Protein AF-A0A7W0R7X5-F1 (afdb_monomer)

Foldseek 3Di:
DDDDDPDDPVVVVVVLVVLLVVLVVVLVVLVVLLVVQVVCLVPDFQKDLQFDWDCVVVFTFGQDGDPPGLCVVQPDDGGWTWQDKQPHGDRDPVSVLVSRLPDDQQAWIWTFTDDDPDTDTTTGTIDTDPDPPSVQLVVLLVVLSVLLVVLSVLCVVPVPDPLSVLSNVLSQLSSLCRRQDQDSNPDPSSVVSVVSNLLSVLVNQLSVVLSVQPPPPDPDRPCPDPVNVVCSVVSSVVSVVVVVVVVVVVD

Sequence (251 aa):
MLTPAEFPVTVTRRRAWFRSTVHLVVVAALVCLAAANVAVRASWQEMEDGVLWDETTGALTAKEIAEGSPAAEKGLRRGDVLAAINGREVTDVQDVLDALHNAGKGEALTYTILRLDSSTMVHVPLDRVPAGSRSQYFVLAAVGIFSLLVGAGVRLRRPDNQATLHFFWLTVAFFGVLSLSFTARLDPLDWVFYWGDVIAMLFLPPVFLHFALMFPERPDSWARSDAGRAMLPLLYLPALLLGAARVAVIL

Radius of gyration: 26.44 Å; Cα contacts (8 Å, |Δi|>4): 325; chains: 1; bounding box: 71×41×80 Å

Mean predicted aligned error: 8.09 Å

Solvent-accessible surface are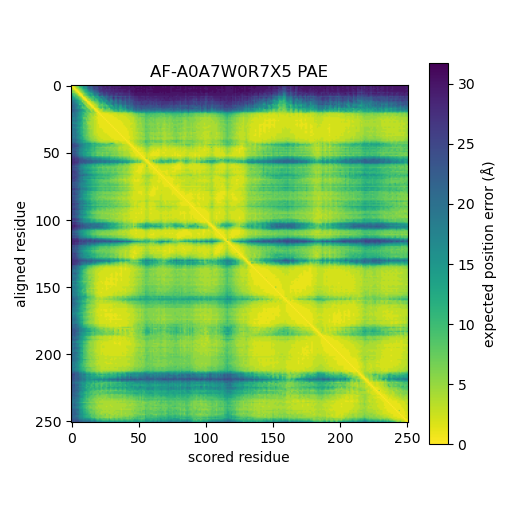a (backbone atoms only — not comparable to full-atom values): 13718 Å² total; per-residue (Å²): 141,81,80,83,80,83,74,69,72,67,62,61,55,54,55,47,51,55,58,48,50,56,55,50,52,50,49,51,52,50,52,51,51,35,52,48,46,51,50,47,63,73,72,57,76,52,52,37,47,41,62,44,70,40,52,90,82,82,46,32,22,27,70,40,62,43,85,93,21,45,30,42,77,63,66,58,52,67,70,36,28,48,48,20,50,72,86,40,79,41,75,49,67,62,52,52,51,52,52,41,71,71,46,58,94,72,39,61,49,38,35,35,33,43,51,104,90,47,79,45,81,43,74,30,43,37,46,69,59,85,71,66,69,69,63,57,52,58,52,36,26,51,52,12,53,50,42,33,53,50,21,51,52,52,25,68,76,39,67,85,45,68,67,32,53,40,48,28,54,37,21,48,20,50,18,23,55,37,30,33,60,68,68,81,70,84,42,80,66,36,53,51,24,38,52,43,18,51,51,14,57,43,44,35,62,37,41,46,51,53,39,56,64,60,48,75,88,54,96,84,41,63,56,76,35,74,70,27,56,64,46,58,64,59,57,45,44,64,35,51,52,54,49,52,54,52,50,65,73,75,106

Secondary structure (DSSP, 8-state):
--PPP---HHHHHHHHHHHHHHHHHHHHHHHHHHHHHHHHHHH---EE-SEEEE-TTSS-EEEEE-TT-HHHHTT--TTPEEEEETTEE--SHHHHHHHHHHSPTT-EEEEEEEETTEEEEEEEE-EE---S-HHHHHHHHHHHHHHHHHHHHHHHH-TT-HHHHHHHHHHHHHHHHHH----S--SHHHHHHHHHHHHHHHHHHHHHHHHHHH-S--TT-GGGSHHHHHHGGGGGHHHHHHHHHHHHHH-

Structure (mmCIF, N/CA/C/O backbone):
data_AF-A0A7W0R7X5-F1
#
_entry.id   AF-A0A7W0R7X5-F1
#
loop_
_atom_site.group_PDB
_atom_site.id
_atom_site.type_symbol
_atom_site.label_atom_id
_atom_site.label_alt_id
_atom_site.label_comp_id
_atom_site.label_asym_id
_atom_site.label_entity_id
_atom_site.label_seq_id
_atom_site.pdbx_PDB_ins_code
_atom_site.Cartn_x
_atom_site.Cartn_y
_atom_site.Cartn_z
_atom_site.occupancy
_atom_site.B_iso_or_equiv
_atom_site.auth_seq_id
_atom_site.auth_comp_id
_atom_site.auth_asym_id
_atom_site.auth_atom_id
_atom_site.pdbx_PDB_model_num
ATOM 1 N N . MET A 1 1 ? 38.495 22.186 -50.953 1.00 40.06 1 MET A N 1
ATOM 2 C CA . MET A 1 1 ? 38.762 21.428 -49.712 1.00 40.06 1 MET A CA 1
ATOM 3 C C . MET A 1 1 ? 38.135 22.198 -48.559 1.00 40.06 1 MET A C 1
ATOM 5 O O . MET A 1 1 ? 38.649 23.251 -48.221 1.00 40.06 1 MET A O 1
ATOM 9 N N . LEU A 1 2 ? 36.992 21.745 -48.038 1.00 42.28 2 LEU A N 1
ATOM 10 C CA . LEU A 1 2 ? 36.355 22.302 -46.837 1.00 42.28 2 LEU A CA 1
ATOM 11 C C . LEU A 1 2 ? 36.575 21.298 -45.699 1.00 42.28 2 LEU A C 1
ATOM 13 O O . LEU A 1 2 ? 36.330 20.107 -45.881 1.00 42.28 2 LEU A O 1
ATOM 17 N N . THR A 1 3 ? 37.108 21.767 -44.574 1.00 55.56 3 THR A N 1
ATOM 18 C CA . THR A 1 3 ? 37.363 20.979 -43.362 1.00 55.56 3 THR A CA 1
ATOM 19 C C . THR A 1 3 ? 36.044 20.557 -42.700 1.00 55.56 3 THR A C 1
ATOM 21 O O . THR A 1 3 ? 35.080 21.327 -42.722 1.00 55.56 3 THR A O 1
ATOM 24 N N . PRO A 1 4 ? 35.951 19.350 -42.109 1.00 53.16 4 PRO A N 1
ATOM 25 C CA . PRO A 1 4 ? 34.759 18.950 -41.376 1.00 53.16 4 PRO A CA 1
ATOM 26 C C . PRO A 1 4 ? 34.683 19.747 -40.069 1.00 53.16 4 PRO A C 1
ATOM 28 O O . PRO A 1 4 ? 35.646 19.801 -39.307 1.00 53.16 4 PRO A O 1
ATOM 31 N N . ALA A 1 5 ? 33.541 20.389 -39.831 1.00 57.00 5 ALA A N 1
ATOM 32 C CA . ALA A 1 5 ? 33.266 21.143 -38.617 1.00 57.00 5 ALA A CA 1
ATOM 33 C C . ALA A 1 5 ? 33.386 20.244 -37.371 1.00 57.00 5 ALA A C 1
ATOM 35 O O . ALA A 1 5 ? 32.658 19.259 -37.230 1.00 57.00 5 ALA A O 1
ATOM 36 N N . GLU A 1 6 ? 34.288 20.600 -36.458 1.00 53.53 6 GLU A N 1
ATOM 37 C CA . GLU A 1 6 ? 34.374 20.022 -35.118 1.00 53.53 6 GLU A CA 1
ATOM 38 C C . GLU A 1 6 ? 33.125 20.421 -34.316 1.00 53.53 6 GLU A C 1
ATOM 40 O O . GLU A 1 6 ? 33.033 21.509 -33.749 1.00 53.53 6 GLU A O 1
ATOM 45 N N . PHE A 1 7 ? 32.123 19.543 -34.269 1.00 56.34 7 PHE A N 1
ATOM 46 C CA . PHE A 1 7 ? 31.035 19.677 -33.303 1.00 56.34 7 PHE A CA 1
ATOM 47 C C . PHE A 1 7 ? 31.592 19.465 -31.880 1.00 56.34 7 PHE A C 1
ATOM 49 O O . PHE A 1 7 ? 32.248 18.450 -31.629 1.00 56.34 7 PHE A O 1
ATOM 56 N N . PRO A 1 8 ? 31.336 20.366 -30.912 1.00 52.62 8 PRO A N 1
ATOM 57 C CA . PRO A 1 8 ? 31.969 20.291 -29.600 1.00 52.62 8 PRO A CA 1
ATOM 58 C C . PRO A 1 8 ? 31.438 19.105 -28.775 1.00 52.62 8 PRO A C 1
ATOM 60 O O . PRO A 1 8 ? 30.303 19.099 -28.294 1.00 52.62 8 PRO A O 1
ATOM 63 N N . VAL A 1 9 ? 32.317 18.124 -28.542 1.00 59.31 9 VAL A N 1
ATOM 64 C CA . VAL A 1 9 ? 32.143 16.908 -27.710 1.00 59.31 9 VAL A CA 1
ATOM 65 C C . VAL A 1 9 ? 31.661 17.209 -26.272 1.00 59.31 9 VAL A C 1
ATOM 67 O O . VAL A 1 9 ? 31.150 16.341 -25.562 1.00 59.31 9 VAL A O 1
ATOM 70 N N . THR A 1 10 ? 31.784 18.455 -25.814 1.00 56.56 10 THR A N 1
ATOM 71 C CA . THR A 1 10 ? 31.411 18.899 -24.464 1.00 56.56 10 THR A CA 1
ATOM 72 C C . THR A 1 10 ? 29.895 18.999 -24.246 1.00 56.56 10 THR A C 1
ATOM 74 O O . THR A 1 10 ? 29.420 18.740 -23.137 1.00 56.56 10 THR A O 1
ATOM 77 N N . VAL A 1 11 ? 29.111 19.314 -25.285 1.00 56.00 11 VAL A N 1
ATOM 78 C CA . VAL A 1 11 ? 27.651 19.507 -25.171 1.00 56.00 11 VAL A CA 1
ATOM 79 C C . VAL A 1 11 ? 26.914 18.170 -25.023 1.00 56.00 11 VAL A C 1
ATOM 81 O O . VAL A 1 11 ? 25.985 18.052 -24.218 1.00 56.00 11 VAL A O 1
ATOM 84 N N . THR A 1 12 ? 27.359 17.129 -25.732 1.00 58.28 12 THR A N 1
ATOM 85 C CA . THR A 1 12 ? 26.782 15.774 -25.673 1.00 58.28 12 THR A CA 1
ATOM 86 C C . THR A 1 12 ? 27.006 15.113 -24.313 1.00 58.28 12 THR A C 1
ATOM 88 O O . THR A 1 12 ? 26.063 14.574 -23.729 1.00 58.28 12 THR A O 1
ATOM 91 N N . ARG A 1 13 ? 28.208 15.244 -23.733 1.00 58.53 13 ARG A N 1
ATOM 92 C CA . ARG A 1 13 ? 28.539 14.680 -22.411 1.00 58.53 13 ARG A CA 1
ATOM 93 C C . ARG A 1 13 ? 27.707 15.294 -21.275 1.00 58.53 13 ARG A C 1
ATOM 95 O O . ARG A 1 13 ? 27.279 14.578 -20.371 1.00 58.53 13 ARG A O 1
ATOM 102 N N . ARG A 1 14 ? 27.418 16.601 -21.336 1.00 61.09 14 ARG A N 1
ATOM 103 C CA . ARG A 1 14 ? 26.637 17.324 -20.313 1.00 61.09 14 ARG A CA 1
ATOM 104 C C . ARG A 1 14 ? 25.156 16.911 -20.299 1.00 61.09 14 ARG A C 1
ATOM 106 O O . ARG A 1 14 ? 24.562 16.794 -19.229 1.00 61.09 14 ARG A O 1
ATOM 113 N N . ARG A 1 15 ? 24.572 16.625 -21.471 1.00 61.72 15 ARG A N 1
ATOM 114 C CA . ARG A 1 15 ? 23.170 16.181 -21.619 1.00 61.72 15 ARG A CA 1
ATOM 115 C C . ARG A 1 15 ? 22.959 14.729 -21.170 1.00 61.72 15 ARG A C 1
ATOM 117 O O . ARG A 1 15 ? 21.945 14.435 -20.539 1.00 61.72 15 ARG A O 1
ATOM 124 N N . ALA A 1 16 ? 23.923 13.846 -21.441 1.00 59.81 16 ALA A N 1
ATOM 125 C CA . ALA A 1 16 ? 23.918 12.468 -20.939 1.00 59.81 16 ALA A CA 1
ATOM 126 C C . ALA A 1 16 ? 24.035 12.423 -19.404 1.00 59.81 16 ALA A C 1
ATOM 128 O O . ALA A 1 16 ? 23.300 11.691 -18.744 1.00 59.81 16 ALA A O 1
ATOM 129 N N . TRP A 1 17 ? 24.890 13.273 -18.822 1.00 63.00 17 TRP A N 1
ATOM 130 C CA . TRP A 1 17 ? 25.055 13.369 -17.369 1.00 63.00 17 TRP A CA 1
ATOM 131 C C . TRP A 1 17 ? 23.786 13.882 -16.671 1.00 63.00 17 TRP A C 1
ATOM 133 O O . TRP A 1 17 ? 23.333 13.266 -15.711 1.00 63.00 17 TRP A O 1
ATOM 143 N N . PHE A 1 18 ? 23.135 14.917 -17.219 1.00 68.38 18 PHE A N 1
ATOM 144 C CA . PHE A 1 18 ? 21.864 15.439 -16.695 1.00 68.38 18 PHE A CA 1
ATOM 145 C C . PHE A 1 18 ? 20.731 14.399 -16.722 1.00 68.38 18 PHE A C 1
ATOM 147 O O . PHE A 1 18 ? 19.957 14.282 -15.773 1.00 68.38 18 PHE A O 1
ATOM 154 N N . ARG A 1 19 ? 20.649 13.587 -17.787 1.00 71.00 19 ARG A N 1
ATOM 155 C CA . ARG A 1 19 ? 19.683 12.479 -17.870 1.00 71.00 19 ARG A CA 1
ATOM 156 C C . A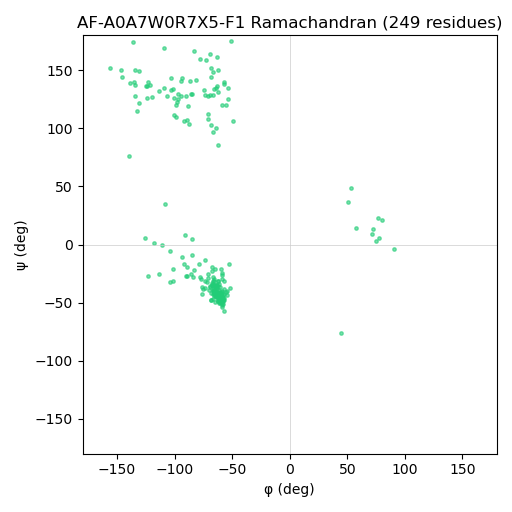RG A 1 19 ? 19.934 11.420 -16.799 1.00 71.00 19 ARG A C 1
ATOM 158 O O . ARG A 1 19 ? 18.974 10.891 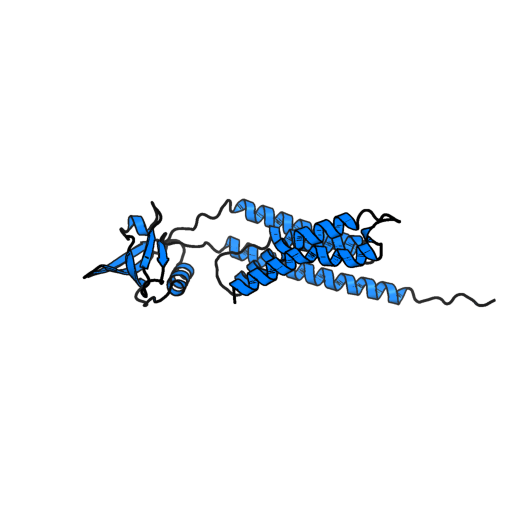-16.249 1.00 71.00 19 ARG A O 1
ATOM 165 N N . SER A 1 20 ? 21.187 11.115 -16.478 1.00 78.56 20 SER A N 1
ATOM 166 C CA . SER A 1 20 ? 21.525 10.198 -15.382 1.00 78.56 20 SER A CA 1
ATOM 167 C C . SER A 1 20 ? 21.161 10.764 -14.009 1.00 78.56 20 SER A C 1
ATOM 169 O O . SER A 1 20 ? 20.696 10.010 -13.158 1.00 78.56 20 SER A O 1
ATOM 171 N N . THR A 1 21 ? 21.279 12.081 -13.811 1.00 85.06 21 THR A N 1
ATOM 172 C CA . THR A 1 21 ? 20.897 12.750 -12.557 1.00 85.06 21 THR A CA 1
ATOM 173 C C . THR A 1 21 ? 19.434 12.503 -12.191 1.00 85.06 21 THR A C 1
ATOM 175 O O . THR A 1 21 ? 19.150 12.192 -11.041 1.00 85.06 21 THR A O 1
ATOM 178 N N . VAL A 1 22 ? 18.509 12.555 -13.156 1.00 90.62 22 VAL A N 1
ATOM 179 C CA . VAL A 1 22 ? 17.078 12.299 -12.892 1.00 90.62 22 VAL A CA 1
ATOM 180 C C . VAL A 1 22 ? 16.850 10.885 -12.347 1.00 90.62 22 VAL A C 1
ATOM 182 O O . VAL A 1 22 ? 16.155 10.716 -11.351 1.00 90.62 22 VAL A O 1
ATOM 185 N N . HIS A 1 23 ? 17.475 9.869 -12.948 1.00 92.75 23 HIS A N 1
ATOM 186 C CA . HIS A 1 23 ? 17.329 8.481 -12.493 1.00 92.75 23 HIS A CA 1
ATOM 187 C C . HIS A 1 23 ? 17.942 8.276 -11.101 1.00 92.75 23 HIS A C 1
ATOM 189 O O . HIS A 1 23 ? 17.389 7.537 -10.295 1.00 92.75 23 HIS A O 1
ATOM 195 N N . LEU A 1 24 ? 19.050 8.957 -10.791 1.00 93.25 24 LEU A N 1
ATOM 196 C CA . LEU A 1 24 ? 19.650 8.933 -9.455 1.00 93.25 24 LEU A CA 1
ATOM 197 C C . LEU A 1 24 ? 18.746 9.567 -8.397 1.00 93.25 24 LEU A C 1
ATOM 199 O O . LEU A 1 24 ? 18.629 9.023 -7.304 1.00 93.25 24 LEU A O 1
ATOM 203 N N . VAL A 1 25 ? 18.085 10.680 -8.724 1.00 95.56 25 VAL A N 1
ATOM 204 C CA . VAL A 1 25 ? 17.101 11.313 -7.833 1.00 95.56 25 VAL A CA 1
ATOM 205 C C . VAL A 1 25 ? 15.924 10.371 -7.579 1.00 95.56 25 VAL A C 1
ATOM 207 O O . VAL A 1 25 ? 15.524 10.206 -6.431 1.00 95.56 25 VAL A O 1
ATOM 210 N N . VAL A 1 26 ? 15.423 9.693 -8.619 1.00 95.81 26 VAL A N 1
ATOM 211 C CA . VAL A 1 26 ? 14.375 8.666 -8.476 1.00 95.81 26 VAL A CA 1
ATOM 212 C C . VAL A 1 26 ? 14.837 7.541 -7.550 1.00 95.81 26 VAL A C 1
ATOM 214 O O . VAL A 1 26 ? 14.125 7.196 -6.614 1.00 95.81 26 VAL A O 1
ATOM 217 N N . VAL A 1 27 ? 16.042 7.000 -7.753 1.00 97.31 27 VAL A N 1
ATOM 218 C CA . VAL A 1 27 ? 16.593 5.933 -6.899 1.00 97.31 27 VAL A CA 1
ATOM 219 C C . VAL A 1 27 ? 16.723 6.396 -5.451 1.00 97.31 27 VAL A C 1
ATOM 221 O O . VAL A 1 27 ? 16.310 5.672 -4.554 1.00 97.31 27 VAL A O 1
ATOM 224 N N . ALA A 1 28 ? 17.250 7.598 -5.212 1.00 97.56 28 ALA A N 1
ATOM 225 C CA . ALA A 1 28 ? 17.379 8.144 -3.866 1.00 97.56 28 ALA A CA 1
ATOM 226 C C . ALA A 1 28 ? 16.011 8.288 -3.180 1.00 97.56 28 ALA A C 1
ATOM 228 O O . ALA A 1 28 ? 15.852 7.851 -2.044 1.00 97.56 28 ALA A O 1
ATOM 229 N N . ALA A 1 29 ? 15.010 8.825 -3.885 1.00 97.69 29 ALA A N 1
ATOM 230 C CA . ALA A 1 29 ? 13.652 8.952 -3.364 1.00 97.69 29 ALA A CA 1
ATOM 231 C C . ALA A 1 29 ? 13.032 7.585 -3.027 1.00 97.69 29 ALA A C 1
ATOM 233 O O . ALA A 1 29 ? 12.475 7.414 -1.945 1.00 97.69 29 ALA A O 1
ATOM 234 N N . LEU A 1 30 ? 13.179 6.598 -3.916 1.00 97.94 30 LEU A N 1
ATOM 235 C CA . LEU A 1 30 ? 12.665 5.242 -3.709 1.00 97.94 30 LEU A CA 1
ATOM 236 C C . LEU A 1 30 ? 13.366 4.527 -2.548 1.00 97.94 30 LEU A C 1
ATOM 238 O O . LEU A 1 30 ? 12.700 3.895 -1.735 1.00 97.94 30 LEU A O 1
ATOM 242 N N . VAL A 1 31 ? 14.688 4.659 -2.415 1.00 97.88 31 VAL A N 1
ATOM 243 C CA . VAL A 1 31 ? 15.434 4.088 -1.282 1.00 97.88 31 VAL A CA 1
ATOM 244 C C . VAL A 1 31 ? 14.992 4.721 0.038 1.00 97.88 31 VAL A C 1
ATOM 246 O O . VAL A 1 31 ? 14.778 3.995 1.006 1.00 97.88 31 VAL A O 1
ATOM 249 N N . CYS A 1 32 ? 14.797 6.043 0.084 1.00 97.56 32 CYS A N 1
ATOM 250 C CA . CYS A 1 32 ? 14.243 6.713 1.262 1.00 97.56 32 CYS A CA 1
ATOM 251 C C . CYS A 1 32 ? 12.833 6.206 1.594 1.00 97.56 32 CYS A C 1
ATOM 253 O O . CYS A 1 32 ? 12.536 5.944 2.759 1.00 97.56 32 CYS A O 1
ATOM 255 N N . LEU A 1 33 ? 11.984 6.019 0.579 1.00 97.00 33 LEU A N 1
ATOM 256 C CA . LEU A 1 33 ? 10.632 5.494 0.760 1.00 97.00 33 LEU A CA 1
ATOM 257 C C . LEU A 1 33 ? 10.644 4.054 1.299 1.00 97.00 33 LEU A C 1
ATOM 259 O O . LEU A 1 33 ? 9.921 3.755 2.245 1.00 97.00 33 LEU A O 1
ATOM 263 N N . ALA A 1 34 ? 11.503 3.179 0.768 1.00 96.56 34 ALA A N 1
ATOM 264 C CA . ALA A 1 34 ? 11.671 1.826 1.301 1.00 96.56 34 ALA A CA 1
ATOM 265 C C . ALA A 1 34 ? 12.234 1.829 2.723 1.00 96.56 34 ALA A C 1
ATOM 267 O O . ALA A 1 34 ? 11.763 1.066 3.559 1.00 96.56 34 ALA A O 1
ATOM 268 N N . ALA A 1 35 ? 13.205 2.692 3.033 1.00 96.62 35 ALA A N 1
ATOM 269 C CA . ALA A 1 35 ? 13.723 2.822 4.391 1.00 96.62 35 ALA A CA 1
ATOM 270 C C . ALA A 1 35 ? 12.617 3.245 5.373 1.00 96.62 35 ALA A C 1
ATOM 272 O O . ALA A 1 35 ? 12.528 2.684 6.465 1.00 96.62 35 ALA A O 1
ATOM 273 N N . ALA A 1 36 ? 11.737 4.165 4.964 1.00 95.75 36 ALA A N 1
ATOM 274 C CA . ALA A 1 36 ? 10.559 4.536 5.739 1.00 95.75 36 ALA A CA 1
ATOM 275 C C . ALA A 1 36 ? 9.600 3.346 5.921 1.00 95.75 36 ALA A C 1
ATOM 277 O O . ALA A 1 36 ? 9.229 3.048 7.053 1.00 95.75 36 ALA A O 1
ATOM 278 N N . ASN A 1 37 ? 9.261 2.610 4.854 1.00 95.00 37 ASN A N 1
ATOM 279 C CA . ASN A 1 37 ? 8.377 1.439 4.943 1.00 95.00 37 ASN A CA 1
ATOM 280 C C . ASN A 1 37 ? 8.967 0.348 5.854 1.00 95.00 37 ASN A C 1
ATOM 282 O O . ASN A 1 37 ? 8.279 -0.200 6.710 1.00 95.00 37 ASN A O 1
ATOM 286 N N . VAL A 1 38 ? 10.270 0.074 5.743 1.00 94.69 38 VAL A N 1
ATOM 287 C CA . VAL A 1 38 ? 11.008 -0.857 6.613 1.00 94.69 38 VAL A CA 1
ATOM 288 C C . VAL A 1 38 ? 10.987 -0.402 8.071 1.00 94.69 38 VAL A C 1
ATOM 290 O O . VAL A 1 38 ? 10.725 -1.224 8.949 1.00 94.69 38 VAL A O 1
ATOM 293 N N . ALA A 1 39 ? 11.228 0.882 8.346 1.00 93.62 39 ALA A N 1
ATOM 294 C CA . ALA A 1 39 ? 11.209 1.424 9.704 1.00 93.62 39 ALA A CA 1
ATOM 295 C C . ALA A 1 39 ? 9.811 1.350 10.335 1.00 93.62 39 ALA A C 1
ATOM 297 O O . ALA A 1 39 ? 9.675 0.921 11.486 1.00 93.62 39 ALA A O 1
ATOM 298 N N . VAL A 1 40 ? 8.769 1.701 9.574 1.00 91.88 40 VAL A N 1
ATOM 299 C CA . VAL A 1 40 ? 7.373 1.563 10.005 1.00 91.88 40 VAL A CA 1
ATOM 300 C C . VAL A 1 40 ? 7.066 0.096 10.288 1.00 91.88 40 VAL A C 1
ATOM 302 O O . VAL A 1 40 ? 6.646 -0.231 11.387 1.00 91.88 40 VAL A O 1
ATOM 305 N N . ARG A 1 41 ? 7.386 -0.831 9.384 1.00 89.88 41 ARG A N 1
ATOM 306 C CA . ARG A 1 41 ? 7.106 -2.265 9.577 1.00 89.88 41 ARG A CA 1
ATOM 307 C C . ARG A 1 41 ? 7.919 -2.916 10.702 1.00 89.88 41 ARG A C 1
ATOM 309 O O . ARG A 1 41 ? 7.525 -3.948 11.253 1.00 89.88 41 ARG A O 1
ATOM 316 N N . ALA A 1 42 ? 9.064 -2.336 11.058 1.00 89.38 42 ALA A N 1
ATOM 317 C CA . ALA A 1 42 ? 9.877 -2.756 12.198 1.00 89.38 42 ALA A CA 1
ATOM 318 C C . ALA A 1 42 ? 9.304 -2.285 13.546 1.00 89.38 42 ALA A C 1
ATOM 320 O O . ALA A 1 42 ? 9.467 -2.983 14.551 1.00 89.38 42 ALA A O 1
ATOM 321 N N . SER A 1 43 ? 8.608 -1.148 13.568 1.00 87.19 43 SER A N 1
ATOM 322 C CA . SER A 1 43 ? 8.105 -0.506 14.791 1.00 87.19 43 SER A CA 1
ATOM 323 C C . SER A 1 43 ? 6.605 -0.699 15.019 1.00 87.19 43 SER A C 1
ATOM 325 O O . SER A 1 43 ? 6.180 -0.815 16.164 1.00 87.19 43 SER A O 1
ATOM 327 N N . TRP A 1 44 ? 5.820 -0.783 13.948 1.00 85.38 44 TRP A N 1
ATOM 328 C CA . TRP A 1 44 ? 4.374 -0.942 13.977 1.00 85.38 44 TRP A CA 1
ATOM 329 C C . TRP A 1 44 ? 3.972 -2.409 14.067 1.00 85.38 44 TRP A C 1
ATOM 331 O O . TRP A 1 44 ? 4.569 -3.284 13.430 1.00 85.38 44 TRP A O 1
ATOM 341 N N . GLN A 1 45 ? 2.944 -2.662 14.864 1.00 84.06 45 GLN A N 1
ATOM 342 C CA . GLN A 1 45 ? 2.247 -3.932 14.920 1.00 84.06 45 GLN A CA 1
ATOM 343 C C . GLN A 1 45 ? 0.763 -3.611 14.908 1.00 84.06 45 GLN A C 1
ATOM 345 O O . GLN A 1 45 ? 0.320 -2.794 15.707 1.00 84.06 45 GLN A O 1
ATOM 350 N N . GLU A 1 46 ? 0.033 -4.236 13.999 1.00 84.94 46 GLU A N 1
ATOM 351 C CA . GLU A 1 46 ? -1.415 -4.109 13.933 1.00 84.94 46 GLU A CA 1
ATOM 352 C C . GLU A 1 46 ? -2.033 -4.909 15.083 1.00 84.94 46 GLU A C 1
ATOM 354 O O . GLU A 1 46 ? -1.642 -6.059 15.324 1.00 84.94 46 GLU A O 1
ATOM 359 N N . MET A 1 47 ? -2.916 -4.257 15.835 1.00 88.94 47 MET A N 1
ATOM 360 C CA . MET A 1 47 ? -3.627 -4.845 16.965 1.00 88.94 47 MET A CA 1
ATOM 361 C C . MET A 1 47 ? -5.061 -5.173 16.542 1.00 88.94 47 MET A C 1
ATOM 363 O O . MET A 1 47 ? -5.674 -4.399 15.811 1.00 88.94 47 MET A O 1
ATOM 367 N N . GLU A 1 48 ? -5.603 -6.278 17.039 1.00 90.81 4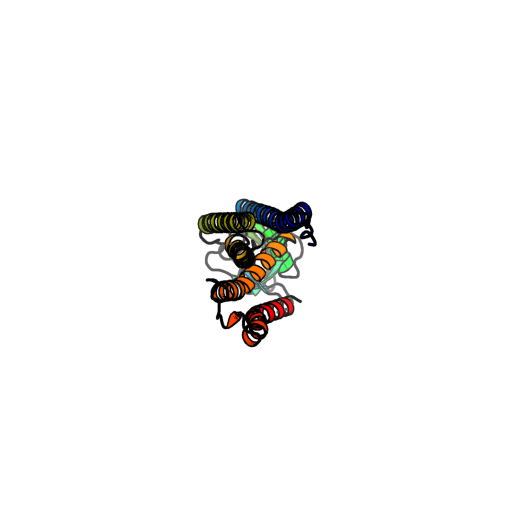8 GLU A N 1
ATOM 368 C CA . GLU A 1 48 ? -6.981 -6.701 16.799 1.00 90.81 48 GLU A CA 1
ATOM 369 C C . GLU A 1 48 ? -7.693 -7.081 18.102 1.00 90.81 48 GLU A C 1
ATOM 371 O O . GLU A 1 48 ? -7.081 -7.553 19.065 1.00 90.81 48 GLU A O 1
ATOM 376 N N . ASP A 1 49 ? -9.008 -6.871 18.120 1.00 92.69 49 ASP A N 1
ATOM 377 C CA . ASP A 1 49 ? -9.935 -7.359 19.147 1.00 92.69 49 ASP A CA 1
ATOM 378 C C . ASP A 1 49 ? -10.539 -8.732 18.781 1.00 92.69 49 ASP A C 1
ATOM 380 O O . ASP A 1 49 ? -11.051 -9.445 19.648 1.00 92.69 49 ASP A O 1
ATOM 384 N N . GLY A 1 50 ? -10.443 -9.115 17.502 1.00 93.31 50 GLY A N 1
ATOM 385 C CA . GLY A 1 50 ? -10.999 -10.336 16.925 1.00 93.31 50 GLY A CA 1
ATOM 386 C C . GLY A 1 50 ? -12.491 -10.261 16.600 1.00 93.31 50 GLY A C 1
ATOM 387 O O . GLY A 1 50 ? -13.141 -11.306 16.497 1.00 93.31 50 GLY A O 1
ATOM 388 N N . VAL A 1 51 ? -13.047 -9.055 16.448 1.00 95.19 51 VAL A N 1
ATOM 389 C CA . VAL A 1 51 ? -14.457 -8.841 16.104 1.00 95.19 51 VAL A CA 1
ATOM 390 C C . VAL A 1 51 ? -14.579 -8.221 14.716 1.00 95.19 51 VAL A C 1
ATOM 392 O O . VAL A 1 51 ? -13.950 -7.217 14.395 1.00 95.19 51 VAL A O 1
ATOM 395 N N . LEU A 1 52 ? -15.453 -8.793 13.889 1.00 94.31 52 LEU A N 1
ATOM 396 C CA . LEU A 1 52 ? -15.885 -8.159 12.651 1.00 94.31 52 LEU A CA 1
ATOM 397 C C . LEU A 1 52 ? -17.076 -7.249 12.951 1.00 94.31 52 LEU A C 1
ATOM 399 O O . LEU A 1 52 ? -18.203 -7.725 13.129 1.00 94.31 52 LEU A O 1
ATOM 403 N N . TRP A 1 53 ? -16.821 -5.947 13.000 1.00 94.94 53 TRP A N 1
ATOM 404 C CA . TRP A 1 53 ? -17.847 -4.927 13.192 1.00 94.94 53 TRP A CA 1
ATOM 405 C C . TRP A 1 53 ? -18.569 -4.599 11.880 1.00 94.94 53 TRP A C 1
ATOM 407 O O . TRP A 1 53 ? -17.966 -4.573 10.808 1.00 94.94 53 TRP A O 1
ATOM 417 N N . ASP A 1 54 ? -19.879 -4.379 11.966 1.00 93.56 54 ASP A N 1
ATOM 418 C CA . ASP A 1 54 ? -20.753 -4.057 10.836 1.00 93.56 54 ASP A CA 1
ATOM 419 C C . ASP A 1 54 ? -21.750 -2.969 11.245 1.00 93.56 54 ASP A C 1
ATOM 421 O O . ASP A 1 54 ? -22.300 -2.995 12.343 1.00 93.56 54 ASP A O 1
ATOM 425 N N . GLU A 1 55 ? -21.988 -2.018 10.353 1.00 90.50 55 GLU A N 1
ATOM 426 C CA . GLU A 1 55 ? -22.847 -0.847 10.566 1.00 90.50 55 GLU A CA 1
ATOM 427 C C . GLU A 1 55 ? -24.144 -0.896 9.739 1.00 90.50 55 GLU A C 1
ATOM 429 O O . GLU A 1 55 ? -25.001 -0.017 9.840 1.00 90.50 55 GLU A O 1
ATOM 434 N N . THR A 1 56 ? -24.346 -1.953 8.943 1.00 82.31 56 THR A N 1
ATOM 435 C CA . THR A 1 56 ? -25.491 -2.082 8.020 1.00 82.31 56 THR A CA 1
ATOM 436 C C . THR A 1 56 ? -26.870 -2.038 8.685 1.00 82.31 56 THR A C 1
ATOM 438 O O . THR A 1 56 ? -27.861 -1.727 8.023 1.00 82.31 56 THR A O 1
ATOM 441 N N . THR A 1 57 ? -26.964 -2.320 9.984 1.00 74.00 57 THR A N 1
ATOM 442 C CA . THR A 1 57 ? -28.218 -2.304 10.753 1.00 74.00 57 THR A CA 1
ATOM 443 C C . THR A 1 57 ? -28.537 -0.953 11.401 1.00 74.00 57 THR A C 1
ATOM 445 O O . THR A 1 57 ? -29.477 -0.871 12.189 1.00 74.00 57 THR A O 1
ATOM 448 N N . GLY A 1 58 ? -27.779 0.106 11.090 1.00 79.44 58 GLY A N 1
ATOM 449 C CA . GLY A 1 58 ? -27.947 1.439 11.688 1.00 79.44 58 GLY A CA 1
ATOM 450 C C . GLY A 1 58 ? -27.370 1.568 13.102 1.00 79.44 58 GLY A C 1
ATOM 451 O O . GLY A 1 58 ? -27.552 2.596 13.746 1.00 79.44 58 GLY A O 1
ATOM 452 N N . ALA A 1 59 ? -26.688 0.527 13.577 1.00 87.81 59 ALA A N 1
ATOM 453 C CA . ALA A 1 59 ? -25.921 0.503 14.812 1.00 87.81 59 ALA A CA 1
ATOM 454 C C . ALA A 1 59 ? -24.706 -0.405 14.615 1.00 87.81 59 ALA A C 1
ATOM 456 O O . ALA A 1 59 ? -24.807 -1.436 13.939 1.00 87.81 59 ALA A O 1
ATOM 457 N N . LEU A 1 60 ? -23.584 -0.041 15.229 1.00 94.12 60 LEU A N 1
ATOM 458 C CA . LEU A 1 60 ? -22.335 -0.777 15.121 1.00 94.12 60 LEU A CA 1
ATOM 459 C C . LEU A 1 60 ? -22.434 -2.110 15.872 1.00 94.12 60 LEU A C 1
ATOM 461 O O . LEU A 1 60 ? -22.484 -2.153 17.100 1.00 94.12 60 LEU A O 1
ATOM 465 N N . THR A 1 61 ? -22.504 -3.206 15.127 1.00 94.94 61 THR A N 1
ATOM 466 C CA . THR A 1 61 ? -22.871 -4.526 15.644 1.00 94.94 61 THR A CA 1
ATOM 467 C C . THR A 1 61 ? -21.781 -5.551 15.351 1.00 94.94 61 THR A C 1
ATOM 469 O O . THR A 1 61 ? -21.219 -5.586 14.257 1.00 94.94 61 THR A O 1
ATOM 472 N N . ALA A 1 62 ? -21.504 -6.433 16.308 1.00 95.12 62 ALA A N 1
ATOM 473 C CA . ALA A 1 62 ? -20.604 -7.564 16.127 1.00 95.12 62 ALA A CA 1
ATOM 474 C C . ALA A 1 62 ? -21.237 -8.581 15.163 1.00 95.12 62 ALA A C 1
ATOM 476 O O . ALA A 1 62 ? -22.131 -9.349 15.536 1.00 95.12 62 ALA A O 1
ATOM 477 N N . LYS A 1 63 ? -20.782 -8.599 13.910 1.00 95.38 63 LYS A N 1
ATOM 478 C CA . LYS A 1 63 ? -21.258 -9.524 12.872 1.00 95.38 63 LYS A CA 1
ATOM 479 C C . LYS A 1 63 ? -20.695 -10.925 13.064 1.00 95.38 63 LYS A C 1
ATOM 481 O O . LYS A 1 63 ? -21.416 -11.916 12.920 1.00 95.38 63 LYS A O 1
ATOM 486 N N . GLU A 1 64 ? -19.413 -10.989 13.393 1.00 94.69 64 GLU A N 1
ATOM 487 C CA . GLU A 1 64 ? -18.662 -12.218 13.613 1.00 94.69 64 GLU A CA 1
ATOM 488 C C . GLU A 1 64 ? -17.611 -11.989 14.698 1.00 94.69 64 GLU A C 1
ATOM 490 O O . GLU A 1 64 ? -17.137 -10.872 14.887 1.00 94.69 64 GLU A O 1
ATOM 495 N N . ILE A 1 65 ? -17.279 -13.047 15.434 1.00 95.62 65 ILE A N 1
ATOM 496 C CA . ILE A 1 65 ? -16.237 -13.032 16.457 1.00 95.62 65 ILE A CA 1
ATOM 497 C C . ILE A 1 65 ? -15.358 -14.242 16.194 1.00 95.62 65 ILE A C 1
ATOM 499 O O . ILE A 1 65 ? -15.858 -15.368 16.176 1.00 95.62 65 ILE A O 1
ATOM 503 N N . ALA A 1 66 ? -14.067 -14.004 15.981 1.00 94.12 66 ALA A N 1
ATOM 504 C CA . ALA A 1 66 ? -13.113 -15.065 15.711 1.00 94.12 66 ALA A CA 1
ATOM 505 C C . ALA A 1 66 ? -12.984 -16.000 16.926 1.00 94.12 66 ALA A C 1
ATOM 507 O O . ALA A 1 66 ? -12.879 -15.555 18.075 1.00 94.12 66 ALA A O 1
ATOM 508 N N . GLU A 1 67 ? -12.993 -17.310 16.684 1.00 92.38 67 GLU A N 1
ATOM 509 C CA . GLU A 1 67 ? -12.801 -18.307 17.739 1.00 92.38 67 GLU A CA 1
ATOM 510 C C . GLU A 1 67 ? -11.404 -18.181 18.361 1.00 92.38 67 GLU A C 1
ATOM 512 O O . GLU A 1 67 ? -10.411 -18.009 17.658 1.00 92.38 67 GLU A O 1
ATOM 517 N N . GLY A 1 68 ? -11.324 -18.265 19.693 1.00 90.19 68 GLY A N 1
ATOM 518 C CA . GLY A 1 68 ? -10.063 -18.097 20.425 1.00 90.19 68 GLY A CA 1
ATOM 519 C C . GLY A 1 68 ? -9.530 -16.660 20.454 1.00 90.19 68 GLY A C 1
ATOM 520 O O . GLY A 1 68 ? -8.407 -16.451 20.900 1.00 90.19 68 GLY A O 1
ATOM 521 N N . SER A 1 69 ? -10.309 -15.678 19.991 1.00 92.44 69 SER A N 1
ATOM 522 C CA . SER A 1 69 ? -9.929 -14.267 20.063 1.00 92.44 69 SER A CA 1
ATOM 523 C C . SER A 1 69 ? -10.122 -13.671 21.462 1.00 92.44 69 SER A C 1
ATOM 525 O O . SER A 1 69 ? -10.957 -14.159 22.238 1.00 92.44 69 SER A O 1
ATOM 527 N N . PRO A 1 70 ? -9.439 -12.555 21.778 1.00 92.31 70 PRO A N 1
ATOM 528 C CA . PRO A 1 70 ? -9.648 -11.841 23.031 1.00 92.31 70 PRO A CA 1
ATOM 529 C C . PRO A 1 70 ? -11.107 -11.454 23.294 1.00 92.31 70 PRO A C 1
ATOM 531 O O . PRO A 1 70 ? -11.590 -11.587 24.420 1.00 92.31 70 PRO A O 1
ATOM 534 N N . ALA A 1 71 ? -11.843 -11.013 22.270 1.00 94.00 71 ALA A N 1
ATOM 535 C CA . ALA A 1 71 ? -13.260 -10.696 22.409 1.00 94.00 71 ALA A CA 1
ATOM 536 C C . ALA A 1 71 ? -14.108 -11.928 22.763 1.00 94.00 71 ALA A C 1
ATOM 538 O O . ALA A 1 71 ? -14.972 -11.846 23.645 1.00 94.00 71 ALA A O 1
ATOM 539 N N . ALA A 1 72 ? -13.839 -13.080 22.137 1.00 94.44 72 ALA A N 1
ATOM 540 C CA . ALA A 1 72 ? -14.522 -14.334 22.455 1.00 94.44 72 ALA A CA 1
ATOM 541 C C . ALA A 1 72 ? -14.263 -14.768 23.908 1.00 94.44 72 ALA A C 1
ATOM 543 O O . ALA A 1 72 ? -15.201 -15.117 24.628 1.00 94.44 72 ALA A O 1
ATOM 544 N N . GLU A 1 73 ? -13.013 -14.683 24.373 1.00 94.25 73 GLU A N 1
ATOM 545 C CA . GLU A 1 73 ? -12.632 -15.010 25.755 1.00 94.25 73 GLU A CA 1
ATOM 546 C C . GLU A 1 73 ? -13.312 -14.108 26.791 1.00 94.25 73 GLU A C 1
ATOM 548 O O . GLU A 1 73 ? -13.618 -14.536 27.907 1.00 94.25 73 GLU A O 1
ATOM 553 N N . LYS A 1 74 ? -13.580 -12.852 26.422 1.00 95.19 74 LYS A N 1
ATOM 554 C CA . LYS A 1 74 ? -14.311 -11.890 27.258 1.00 95.19 74 LYS A CA 1
ATOM 555 C C . LYS A 1 74 ? -15.827 -11.995 27.129 1.00 95.19 74 LYS A C 1
ATOM 557 O O . LYS A 1 74 ? -16.552 -11.242 27.778 1.00 95.19 74 LYS A O 1
ATOM 562 N N . GLY A 1 75 ? -16.314 -12.973 26.369 1.00 92.94 75 GLY A N 1
ATOM 563 C CA . GLY A 1 75 ? -17.728 -13.304 26.279 1.00 92.94 75 GLY A CA 1
ATOM 564 C C . GLY A 1 75 ? -18.534 -12.335 25.421 1.00 92.94 75 GLY A C 1
ATOM 565 O O . GLY A 1 75 ? -19.755 -12.251 25.618 1.00 92.94 75 GLY A O 1
ATOM 566 N N . LEU A 1 76 ? -17.889 -11.614 24.493 1.00 94.69 76 LEU A N 1
ATOM 567 C CA . LEU A 1 76 ? -18.604 -10.932 23.416 1.00 94.69 76 LEU A CA 1
ATOM 568 C C . LEU A 1 76 ? -19.314 -11.970 22.546 1.00 94.69 76 LEU A C 1
ATOM 570 O O . LEU A 1 76 ? -18.898 -13.126 22.436 1.00 94.69 76 LEU A O 1
ATOM 574 N N . ARG A 1 77 ? -20.436 -11.561 21.961 1.00 93.75 77 ARG A N 1
ATOM 575 C CA . ARG A 1 77 ? -21.299 -12.421 21.154 1.00 93.75 77 ARG A CA 1
ATOM 576 C C . ARG A 1 77 ? -21.697 -11.710 19.876 1.00 93.75 77 ARG A C 1
ATOM 578 O O . ARG A 1 77 ? -21.859 -10.495 19.840 1.00 93.75 77 ARG A O 1
ATOM 585 N N . ARG A 1 78 ? -21.914 -12.496 18.825 1.00 94.56 78 ARG A N 1
ATOM 586 C CA . ARG A 1 78 ? -22.545 -11.997 17.606 1.00 94.56 78 ARG A CA 1
ATOM 587 C C . ARG A 1 78 ? -23.883 -11.332 17.951 1.00 94.56 78 ARG A C 1
ATOM 589 O O . ARG A 1 78 ? -24.690 -11.913 18.677 1.00 94.56 78 ARG A O 1
ATOM 596 N N . GLY A 1 79 ? -24.120 -10.158 17.377 1.00 92.44 79 GLY A N 1
ATOM 597 C CA . GLY A 1 79 ? -25.291 -9.325 17.643 1.00 92.44 79 GLY A CA 1
ATOM 598 C C . GLY A 1 79 ? -25.106 -8.322 18.783 1.00 92.44 79 GLY A C 1
ATOM 599 O O . GLY A 1 79 ? -26.009 -7.525 19.013 1.00 92.44 79 GLY A O 1
ATOM 600 N N . ASP A 1 80 ? -23.966 -8.335 19.479 1.00 94.69 80 ASP A N 1
ATOM 601 C CA . ASP A 1 80 ? -23.618 -7.287 20.439 1.00 94.69 80 ASP A CA 1
ATOM 602 C C . ASP A 1 80 ? -23.492 -5.939 19.733 1.00 94.69 80 ASP A C 1
ATOM 604 O O . ASP A 1 80 ? -22.801 -5.837 18.720 1.00 94.69 80 ASP A O 1
ATOM 608 N N . VAL A 1 81 ? -24.132 -4.907 20.280 1.00 95.00 81 VAL A N 1
ATOM 609 C CA . VAL A 1 81 ? -24.041 -3.543 19.750 1.00 95.00 81 VAL A CA 1
ATOM 610 C C . VAL A 1 81 ? -23.006 -2.768 20.553 1.00 95.00 81 VAL A C 1
ATOM 612 O O . VAL A 1 81 ? -23.126 -2.658 21.774 1.00 95.00 81 VAL A O 1
ATOM 615 N N . LEU A 1 82 ? -21.996 -2.231 19.881 1.00 96.31 82 LEU A N 1
ATOM 616 C CA . LEU A 1 82 ? -20.965 -1.404 20.488 1.00 96.31 82 LEU A CA 1
ATOM 617 C C . LEU A 1 82 ? -21.412 0.057 20.494 1.00 96.31 82 LEU A C 1
ATOM 619 O O . LEU A 1 82 ? -21.654 0.640 19.445 1.00 96.31 82 LEU A O 1
ATOM 623 N N . ALA A 1 83 ? -21.520 0.636 21.687 1.00 95.19 83 ALA A N 1
ATOM 624 C CA . ALA A 1 83 ? -21.918 2.030 21.869 1.00 95.19 83 ALA A CA 1
ATOM 625 C C . ALA A 1 83 ? -20.729 2.958 22.149 1.00 95.19 83 ALA A C 1
ATOM 627 O O . ALA A 1 83 ? -20.769 4.135 21.806 1.00 95.19 83 ALA A O 1
ATOM 628 N N . ALA A 1 84 ? -19.682 2.459 22.813 1.00 96.19 84 ALA A N 1
ATOM 629 C CA . ALA A 1 84 ? -18.509 3.264 23.141 1.00 96.19 84 ALA A CA 1
ATOM 630 C C . ALA A 1 84 ? -17.250 2.418 23.346 1.00 96.19 84 ALA A C 1
ATOM 632 O O . ALA A 1 84 ? -17.328 1.290 23.838 1.00 96.19 84 ALA A O 1
ATOM 633 N N . ILE A 1 85 ? -16.088 3.011 23.070 1.00 96.88 85 ILE A N 1
ATOM 634 C CA . ILE A 1 85 ? -14.764 2.479 23.402 1.00 96.88 85 ILE A CA 1
ATOM 635 C C . ILE A 1 85 ? -14.048 3.465 24.325 1.00 96.88 85 ILE A C 1
ATOM 637 O O . ILE A 1 85 ? -13.932 4.651 24.026 1.00 96.88 85 ILE A O 1
ATOM 641 N N . ASN A 1 86 ? -13.554 2.986 25.469 1.00 94.94 86 ASN A N 1
ATOM 642 C CA . ASN A 1 86 ? -12.889 3.798 26.494 1.00 94.94 86 ASN A CA 1
ATOM 643 C C . ASN A 1 86 ? -13.711 5.041 26.893 1.00 94.94 86 ASN A C 1
ATOM 645 O O . ASN A 1 86 ? -13.169 6.121 27.128 1.00 94.94 86 ASN A O 1
ATOM 649 N N . GLY A 1 87 ? -15.039 4.886 26.941 1.00 93.44 87 GLY A N 1
ATOM 650 C CA . GLY A 1 87 ? -15.984 5.957 27.270 1.00 93.44 87 GLY A CA 1
ATOM 651 C C . GLY A 1 87 ? -16.221 6.986 26.158 1.00 93.44 87 GLY A C 1
ATOM 652 O O . GLY A 1 87 ? -16.969 7.934 26.386 1.00 93.44 87 GLY A O 1
ATOM 653 N N . ARG A 1 88 ? -15.618 6.821 24.975 1.00 95.12 88 ARG A N 1
ATOM 654 C CA . ARG A 1 88 ? -15.910 7.624 23.781 1.00 95.12 88 ARG A CA 1
ATOM 655 C C . ARG A 1 88 ? -16.939 6.905 22.929 1.00 95.12 88 ARG A C 1
ATOM 657 O O . ARG A 1 88 ? -16.759 5.726 22.645 1.00 95.12 88 ARG A O 1
ATOM 664 N N . GLU A 1 89 ? -18.004 7.609 22.570 1.00 94.75 89 GLU A N 1
ATOM 665 C CA . GLU A 1 89 ? -19.033 7.092 21.670 1.00 94.75 89 GLU A CA 1
ATOM 666 C C . GLU A 1 89 ? -18.409 6.676 20.336 1.00 94.75 89 GLU A C 1
ATOM 668 O O . GLU A 1 89 ? -17.501 7.349 19.848 1.00 94.75 89 GLU A O 1
ATOM 673 N N . VAL A 1 90 ? -18.874 5.550 19.798 1.00 94.56 90 VAL A N 1
ATOM 674 C CA . VAL A 1 90 ? -18.466 5.053 18.484 1.00 94.56 90 VAL A CA 1
ATOM 675 C C . VAL A 1 90 ? -19.702 4.861 17.626 1.00 94.56 90 VAL A C 1
ATOM 677 O O . VAL A 1 90 ? -20.731 4.373 18.097 1.00 94.56 90 VAL A O 1
ATOM 680 N N . THR A 1 91 ? -19.606 5.284 16.376 1.00 90.50 91 THR A N 1
ATOM 681 C CA . THR A 1 91 ? -20.742 5.368 15.456 1.00 90.50 91 THR A CA 1
ATOM 682 C C . THR A 1 91 ? -20.521 4.572 14.182 1.00 90.50 91 THR A C 1
ATOM 684 O O . THR A 1 91 ? -21.491 4.074 13.612 1.00 90.50 91 THR A O 1
ATOM 687 N N . ASP A 1 92 ? -19.264 4.395 13.784 1.00 92.12 92 ASP A N 1
ATOM 688 C CA . ASP A 1 92 ? -18.883 3.669 12.582 1.00 92.12 92 ASP A CA 1
ATOM 689 C C . ASP A 1 92 ? -17.696 2.723 12.833 1.00 92.12 92 ASP A C 1
ATOM 691 O O . ASP A 1 92 ? -17.110 2.657 13.919 1.00 92.12 92 ASP A O 1
ATOM 695 N N . VAL A 1 93 ? -17.354 1.934 11.814 1.00 92.00 93 VAL A N 1
ATOM 696 C CA . VAL A 1 93 ? -16.209 1.012 11.881 1.00 92.00 93 VAL A CA 1
ATOM 697 C C . VAL A 1 93 ? -14.867 1.760 11.960 1.00 92.00 93 VAL A C 1
ATOM 699 O O . VAL A 1 93 ? -13.914 1.227 12.534 1.00 92.00 93 VAL A O 1
ATOM 702 N N . GLN A 1 94 ? -14.764 2.981 11.420 1.00 90.19 94 GLN A N 1
ATOM 703 C CA . GLN A 1 94 ? -13.526 3.770 11.480 1.00 90.19 94 GLN A CA 1
ATOM 704 C C . GLN A 1 94 ? -13.199 4.187 12.915 1.00 90.19 94 GLN A C 1
ATOM 706 O O . GLN A 1 94 ? -12.044 4.070 13.312 1.00 90.19 94 GLN A O 1
ATOM 711 N N . ASP A 1 95 ? -14.198 4.543 13.724 1.00 92.75 95 ASP A N 1
ATOM 712 C CA . ASP A 1 95 ? -14.019 4.858 15.145 1.00 92.75 95 ASP A CA 1
ATOM 713 C C . ASP A 1 95 ? -13.367 3.690 15.912 1.00 92.75 95 ASP A C 1
ATOM 715 O O . ASP A 1 95 ? -12.509 3.886 16.782 1.00 92.75 95 ASP A O 1
ATOM 719 N N . VAL A 1 96 ? -13.745 2.450 15.576 1.00 93.62 96 VAL A N 1
ATOM 720 C CA . VAL A 1 96 ? -13.141 1.243 16.163 1.00 93.62 96 VAL A CA 1
ATOM 721 C C . VAL A 1 96 ? -11.702 1.076 15.708 1.00 93.62 96 VAL A C 1
ATOM 723 O O . VAL A 1 96 ? -10.822 0.841 16.538 1.00 93.62 96 VAL A O 1
ATOM 726 N N . LEU A 1 97 ? -11.455 1.198 14.402 1.00 90.50 97 LEU A N 1
ATOM 727 C CA . LEU A 1 97 ? -10.112 1.083 13.845 1.00 90.50 97 LEU A CA 1
ATOM 728 C C . LEU A 1 97 ? -9.188 2.125 14.472 1.00 90.50 97 LEU A C 1
ATOM 730 O O . LEU A 1 97 ? -8.107 1.766 14.933 1.00 90.50 97 LEU A O 1
ATOM 734 N N . ASP A 1 98 ? -9.627 3.372 14.595 1.00 90.38 98 ASP A N 1
ATOM 735 C CA . ASP A 1 98 ? -8.872 4.438 15.246 1.00 90.38 98 ASP A CA 1
ATOM 736 C C . ASP A 1 98 ? -8.580 4.113 16.715 1.00 90.38 98 ASP A C 1
ATOM 738 O O . ASP A 1 98 ? -7.462 4.332 17.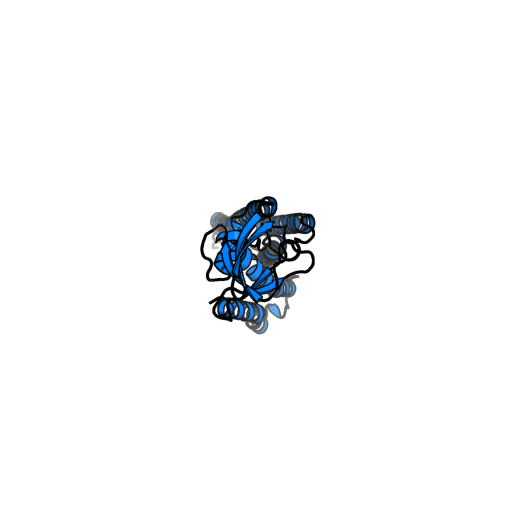194 1.00 90.38 98 ASP A O 1
ATOM 742 N N . ALA A 1 99 ? -9.543 3.553 17.451 1.00 92.38 99 ALA A N 1
ATOM 743 C CA . ALA A 1 99 ? -9.314 3.125 18.828 1.00 92.38 99 ALA A CA 1
ATOM 744 C C . ALA A 1 99 ? -8.272 1.996 18.923 1.00 92.38 99 ALA A C 1
ATOM 746 O O . ALA A 1 99 ? -7.406 2.045 19.798 1.00 92.38 99 ALA A O 1
ATOM 747 N N . LEU A 1 100 ? -8.313 1.021 18.010 1.00 91.56 100 LEU A N 1
ATOM 748 C CA . LEU A 1 100 ? -7.337 -0.071 17.925 1.00 91.56 100 LEU A CA 1
ATOM 749 C C . LEU A 1 100 ? -5.937 0.432 17.545 1.00 91.56 100 LEU A C 1
ATOM 751 O O . LEU A 1 100 ? -4.953 0.011 18.146 1.00 91.56 100 LEU A O 1
ATOM 755 N N . HIS A 1 101 ? -5.835 1.365 16.594 1.00 87.62 101 HIS A N 1
ATOM 756 C CA . HIS A 1 101 ? -4.559 1.943 16.156 1.00 87.62 101 HIS A CA 1
ATOM 757 C C . HIS A 1 101 ? -3.909 2.802 17.246 1.00 87.62 101 HIS A C 1
ATOM 759 O O . HIS A 1 101 ? -2.684 2.850 17.362 1.00 87.62 101 HIS A O 1
ATOM 765 N N . ASN A 1 102 ? -4.716 3.495 18.049 1.00 87.25 102 ASN A N 1
ATOM 766 C CA . ASN A 1 102 ? -4.216 4.303 19.158 1.00 87.25 102 ASN A CA 1
ATOM 767 C C . ASN A 1 102 ? -3.847 3.470 20.390 1.00 87.25 102 ASN A C 1
ATOM 769 O O . ASN A 1 102 ? -3.137 3.970 21.266 1.00 87.25 102 ASN A O 1
ATOM 773 N N . ALA A 1 103 ? -4.309 2.223 20.464 1.00 86.31 103 ALA A N 1
ATOM 774 C CA . ALA A 1 103 ? -4.006 1.335 21.568 1.00 86.31 103 ALA A CA 1
ATOM 775 C C . ALA A 1 103 ? -2.562 0.821 21.491 1.00 86.31 103 ALA A C 1
ATOM 777 O O . ALA A 1 103 ? -2.066 0.365 20.459 1.00 86.31 103 ALA A O 1
ATOM 778 N N . GLY A 1 104 ? -1.867 0.884 22.621 1.00 75.88 104 GLY A N 1
ATOM 779 C CA . GLY A 1 104 ? -0.540 0.319 22.769 1.00 75.88 104 GLY A CA 1
ATOM 780 C C . GLY A 1 104 ? -0.553 -1.210 22.742 1.00 75.88 104 GLY A C 1
ATOM 781 O O . GLY A 1 104 ? -1.560 -1.881 22.963 1.00 75.88 104 GLY A O 1
ATOM 782 N N . LYS A 1 105 ? 0.629 -1.794 22.530 1.00 71.12 105 LYS A N 1
ATOM 783 C CA . LYS A 1 105 ? 0.812 -3.249 22.554 1.00 71.12 105 LYS A CA 1
ATOM 784 C C . LYS A 1 105 ? 0.329 -3.846 23.885 1.00 71.12 105 LYS A C 1
ATOM 786 O O . LYS A 1 105 ? 0.929 -3.578 24.926 1.00 71.12 105 LYS A O 1
ATOM 791 N N . GLY A 1 106 ? -0.648 -4.750 23.814 1.00 68.50 106 GLY A N 1
ATOM 792 C CA . GLY A 1 106 ? -1.195 -5.454 24.981 1.00 68.50 106 GLY A CA 1
ATOM 793 C C . GLY A 1 106 ? -2.060 -4.573 25.883 1.00 68.50 106 GLY A C 1
ATOM 794 O O . GLY A 1 106 ? -2.351 -4.959 27.015 1.00 68.50 106 GLY A O 1
ATOM 795 N N . GLU A 1 107 ? -2.443 -3.390 25.405 1.00 86.06 107 GLU A N 1
ATOM 796 C CA . GLU A 1 107 ? -3.471 -2.579 26.037 1.00 86.06 107 GLU A CA 1
ATOM 797 C C . GLU A 1 107 ? -4.833 -3.272 25.896 1.00 86.06 107 GLU A C 1
ATOM 799 O O . GLU A 1 107 ? -5.067 -4.056 24.974 1.00 86.06 107 GLU A O 1
ATOM 804 N N . ALA A 1 108 ? -5.720 -3.018 26.852 1.00 92.06 108 ALA A N 1
ATOM 805 C CA . ALA A 1 108 ? -7.097 -3.473 26.791 1.00 92.06 108 ALA A CA 1
ATOM 806 C C . ALA A 1 108 ? -8.006 -2.275 26.553 1.00 92.06 108 ALA A C 1
ATOM 808 O O . ALA A 1 108 ? -7.876 -1.246 27.218 1.00 92.06 108 ALA A O 1
ATOM 809 N N . LEU A 1 109 ? -8.952 -2.434 25.638 1.00 95.62 109 LEU A N 1
ATOM 810 C CA . LEU A 1 109 ? -9.990 -1.452 25.393 1.00 95.62 109 LEU A CA 1
ATOM 811 C C . LEU A 1 109 ? -11.231 -1.790 26.219 1.00 95.62 109 LEU A C 1
ATOM 813 O O . LEU A 1 109 ? -11.574 -2.952 26.435 1.00 95.62 109 LEU A O 1
ATOM 817 N N . THR A 1 110 ? -11.905 -0.760 26.718 1.00 96.69 110 THR A N 1
ATOM 818 C CA . THR A 1 110 ? -13.142 -0.901 27.491 1.00 96.69 110 THR A CA 1
ATOM 819 C C . THR A 1 110 ? -14.326 -0.642 26.581 1.00 96.69 110 THR A C 1
ATOM 821 O O . THR A 1 110 ? -14.547 0.494 26.173 1.00 96.69 110 THR A O 1
ATOM 824 N N . TYR A 1 111 ? -15.082 -1.681 26.256 1.00 96.81 111 TYR A N 1
ATOM 825 C CA . TYR A 1 111 ? -16.227 -1.605 25.358 1.00 96.81 111 TYR A CA 1
ATOM 826 C C . TYR A 1 111 ? -17.519 -1.471 26.148 1.00 96.81 111 TYR A C 1
ATOM 828 O O . TYR A 1 111 ? -17.781 -2.267 27.046 1.00 96.81 111 TYR A O 1
ATOM 836 N N . THR A 1 112 ? -18.346 -0.496 25.792 1.00 96.69 112 THR A N 1
ATOM 837 C CA . THR A 1 112 ? -19.723 -0.389 26.275 1.00 96.69 112 THR A CA 1
ATOM 838 C C . THR A 1 112 ? -20.626 -1.109 25.286 1.00 96.69 112 THR A C 1
ATOM 840 O O . THR A 1 112 ? -20.867 -0.611 24.187 1.00 96.69 112 THR A O 1
ATOM 843 N N . ILE A 1 113 ? -21.106 -2.286 25.677 1.00 96.38 113 ILE A N 1
ATOM 844 C CA . ILE A 1 113 ? -21.936 -3.161 24.851 1.00 96.38 113 ILE A CA 1
ATOM 845 C C . ILE A 1 113 ? -23.398 -3.066 25.286 1.00 96.38 113 ILE A C 1
ATOM 847 O O . ILE A 1 113 ? -23.709 -3.184 26.474 1.00 96.38 113 ILE A O 1
ATOM 851 N N . LEU A 1 114 ? -24.302 -2.918 24.320 1.00 93.56 114 LEU A N 1
ATOM 852 C CA . LEU A 1 114 ? -25.746 -2.952 24.520 1.00 93.56 114 LEU A CA 1
ATOM 853 C C . LEU A 1 114 ? -26.302 -4.325 24.119 1.00 93.56 114 LEU A C 1
ATOM 855 O O . LEU A 1 114 ? -26.101 -4.793 22.998 1.00 93.56 114 LEU A O 1
ATOM 859 N N . ARG A 1 115 ? -27.029 -4.965 25.042 1.00 92.00 115 ARG A N 1
ATOM 860 C CA . ARG A 1 115 ? -27.754 -6.228 24.820 1.00 92.00 115 ARG A CA 1
ATOM 861 C C . ARG A 1 115 ? -29.169 -6.103 25.360 1.00 92.00 115 ARG A C 1
ATOM 863 O O . ARG A 1 115 ? -29.299 -6.015 26.576 1.00 92.00 115 ARG A O 1
ATOM 870 N N . LEU A 1 116 ? -30.177 -6.168 24.482 1.00 80.69 116 LEU A N 1
ATOM 871 C CA . LEU A 1 116 ? -31.628 -6.135 24.763 1.00 80.69 116 LEU A CA 1
ATOM 872 C C . LEU A 1 116 ? -32.054 -5.059 25.787 1.00 80.69 116 LEU A C 1
ATOM 874 O O . LEU A 1 116 ? -32.533 -4.012 25.373 1.00 80.69 116 LEU A O 1
ATOM 878 N N . ASP A 1 117 ? -31.810 -5.283 27.083 1.00 77.38 117 ASP A N 1
ATOM 879 C CA . ASP A 1 117 ? -32.227 -4.421 28.199 1.00 77.38 117 ASP A CA 1
ATOM 880 C C . ASP A 1 117 ? -31.076 -3.988 29.138 1.00 77.38 117 ASP A C 1
ATOM 882 O O . ASP A 1 117 ? -31.311 -3.380 30.182 1.00 77.38 117 ASP A O 1
ATOM 886 N N . SER A 1 118 ? -29.820 -4.314 28.814 1.00 86.81 118 SER A N 1
ATOM 887 C CA . SER A 1 118 ? -28.661 -4.016 29.667 1.00 86.81 118 SER A CA 1
ATOM 888 C C . SER A 1 118 ? -27.488 -3.424 28.888 1.00 86.81 118 SER A C 1
ATOM 890 O O . SER A 1 118 ? -27.129 -3.914 27.816 1.00 86.81 118 SER A O 1
ATOM 892 N N . SER A 1 119 ? -26.860 -2.402 29.472 1.00 91.69 119 SER A N 1
ATOM 893 C CA . SER A 1 119 ? -25.548 -1.899 29.061 1.00 91.69 119 SER A CA 1
ATOM 894 C C . SER A 1 119 ? -24.476 -2.517 29.953 1.00 91.69 119 SER A C 1
ATOM 896 O O . SER A 1 119 ? -24.569 -2.441 31.180 1.00 91.69 119 SER A O 1
ATOM 898 N N . THR A 1 120 ? -23.480 -3.162 29.347 1.00 94.31 120 THR A N 1
ATOM 899 C CA . THR A 1 120 ? -22.381 -3.817 30.069 1.00 94.31 120 THR A CA 1
ATOM 900 C C . THR A 1 120 ? -21.046 -3.289 29.570 1.00 94.31 120 THR A C 1
ATOM 902 O O . THR A 1 120 ? -20.835 -3.178 28.365 1.00 94.31 120 THR A O 1
ATOM 905 N N . MET A 1 121 ? -20.127 -3.001 30.491 1.00 95.19 121 MET A N 1
ATOM 906 C CA . MET A 1 121 ? -18.742 -2.687 30.145 1.00 95.19 121 MET A CA 1
ATOM 907 C C . MET A 1 121 ? -17.905 -3.965 30.114 1.00 95.19 121 MET A C 1
ATOM 909 O O . MET A 1 121 ? -17.907 -4.734 31.077 1.00 95.19 121 MET A O 1
ATOM 913 N N . VAL A 1 122 ? -17.185 -4.186 29.017 1.00 95.44 122 VAL A N 1
ATOM 914 C CA . VAL A 1 122 ? -16.323 -5.352 28.810 1.00 95.44 122 VAL A CA 1
ATOM 915 C C . VAL A 1 122 ? -14.905 -4.887 28.504 1.00 95.44 122 VAL A C 1
ATOM 917 O O . VAL A 1 122 ? -14.688 -4.105 27.587 1.00 95.44 122 VAL A O 1
ATOM 920 N N . HIS A 1 123 ? -13.927 -5.372 29.266 1.00 95.62 123 HIS A N 1
ATOM 921 C CA . HIS A 1 123 ? -12.514 -5.090 29.016 1.00 95.62 123 HIS A CA 1
ATOM 922 C C . HIS A 1 123 ? -11.931 -6.142 28.073 1.00 95.62 123 HIS A C 1
ATOM 924 O O . HIS A 1 123 ? -11.706 -7.283 28.490 1.00 95.62 123 HIS A O 1
ATOM 930 N N . VAL A 1 124 ? -11.687 -5.751 26.826 1.00 95.44 124 VAL A N 1
ATOM 931 C CA . VAL A 1 124 ? -11.167 -6.608 25.758 1.00 95.44 124 VAL A CA 1
ATOM 932 C C . VAL A 1 124 ? -9.668 -6.343 25.593 1.00 95.44 124 VAL A C 1
ATOM 934 O O . VAL A 1 124 ? -9.297 -5.237 25.199 1.00 95.44 124 VAL A O 1
ATOM 937 N N . PRO A 1 125 ? -8.783 -7.298 25.940 1.00 93.62 125 PRO A N 1
ATOM 938 C CA . PRO A 1 125 ? -7.364 -7.167 25.638 1.00 93.62 125 PRO A CA 1
ATOM 939 C C . PRO A 1 125 ? -7.160 -7.223 24.127 1.00 93.62 125 PRO A C 1
ATOM 941 O O . PRO A 1 125 ? -7.911 -7.901 23.438 1.00 93.62 125 PRO A O 1
ATOM 944 N N . LEU A 1 126 ? -6.152 -6.530 23.612 1.00 92.75 126 LEU A N 1
ATOM 945 C CA . LEU A 1 126 ? -5.820 -6.610 22.194 1.00 92.75 126 LEU A CA 1
ATOM 946 C C . LEU A 1 126 ? -4.728 -7.643 21.944 1.00 92.75 126 LEU A C 1
ATOM 948 O O . LEU A 1 126 ? -3.763 -7.735 22.713 1.00 92.75 126 LEU A O 1
ATOM 952 N N . ASP A 1 127 ? -4.864 -8.381 20.846 1.00 89.75 127 ASP A N 1
ATOM 953 C CA . ASP A 1 127 ? -3.815 -9.260 20.339 1.00 89.75 127 ASP A CA 1
ATOM 954 C C . ASP A 1 127 ? -3.203 -8.695 19.054 1.00 89.75 127 ASP A C 1
ATOM 956 O O . ASP A 1 127 ? -3.664 -7.706 18.489 1.00 89.75 127 ASP A O 1
ATOM 960 N N . ARG A 1 128 ? -2.096 -9.283 18.616 1.00 87.38 128 ARG A N 1
ATOM 961 C CA . ARG A 1 128 ? -1.425 -8.927 17.371 1.00 87.38 128 ARG A CA 1
ATOM 962 C C . ARG A 1 128 ? -2.050 -9.689 16.221 1.00 87.38 128 ARG A C 1
ATOM 964 O O . ARG A 1 128 ? -2.020 -10.917 16.245 1.00 87.38 128 ARG A O 1
ATOM 971 N N . VAL A 1 129 ? -2.413 -8.967 15.161 1.00 84.56 129 VAL A N 1
ATOM 972 C CA . VAL A 1 129 ? -2.758 -9.598 13.885 1.00 84.56 129 VAL A CA 1
ATOM 973 C C . VAL A 1 129 ? -1.593 -10.506 13.469 1.00 84.56 129 VAL A C 1
ATOM 975 O O . VAL A 1 129 ? -0.444 -10.032 13.408 1.00 84.56 129 VAL A O 1
ATOM 978 N N . PRO A 1 130 ? -1.833 -11.804 13.199 1.00 75.69 130 PRO A N 1
ATOM 979 C CA . PRO A 1 130 ? -0.808 -12.730 12.740 1.00 75.69 130 PRO A CA 1
ATOM 980 C C . PRO A 1 130 ? -0.237 -12.299 11.385 1.00 75.69 130 PRO A C 1
ATOM 982 O O . PRO A 1 130 ? -0.648 -12.752 10.319 1.00 75.69 130 PRO A O 1
ATOM 985 N N . ALA A 1 131 ? 0.762 -11.422 11.403 1.00 69.69 131 ALA A N 1
ATOM 986 C CA . ALA A 1 131 ? 1.537 -11.131 10.215 1.00 69.69 131 ALA A CA 1
ATOM 987 C C . ALA A 1 131 ? 2.305 -12.405 9.832 1.00 69.69 131 ALA A C 1
ATOM 989 O O . ALA A 1 131 ? 2.934 -13.039 10.687 1.00 69.69 131 ALA A O 1
ATOM 990 N N . GLY A 1 132 ? 2.279 -12.773 8.545 1.00 71.31 132 GLY A N 1
ATOM 991 C CA . GLY A 1 132 ? 3.140 -13.824 7.996 1.00 71.31 132 GLY A CA 1
ATOM 992 C C . GLY A 1 132 ? 4.613 -13.600 8.363 1.00 71.31 132 GLY A C 1
ATOM 993 O O . GLY A 1 132 ? 4.976 -12.590 8.964 1.00 71.31 132 GLY A O 1
ATOM 994 N N . SER A 1 133 ? 5.496 -14.537 8.015 1.00 82.44 133 SER A N 1
ATOM 995 C CA . SER A 1 133 ? 6.880 -14.520 8.506 1.00 82.44 133 SER A CA 1
ATOM 996 C C . SER A 1 133 ? 7.551 -13.149 8.328 1.00 82.44 133 SER A C 1
ATOM 998 O O . SER A 1 133 ? 7.922 -12.742 7.228 1.00 82.44 133 SER A O 1
ATOM 1000 N N . ARG A 1 134 ? 7.712 -12.418 9.440 1.00 82.31 134 ARG A N 1
ATOM 1001 C CA . ARG A 1 134 ? 8.206 -11.033 9.442 1.00 82.31 134 ARG A CA 1
ATOM 1002 C C . ARG A 1 134 ? 9.576 -10.917 8.772 1.00 82.31 134 ARG A C 1
ATOM 1004 O O . ARG A 1 134 ? 9.885 -9.906 8.148 1.00 82.31 134 ARG A O 1
ATOM 1011 N N . SER A 1 135 ? 10.390 -11.967 8.881 1.00 87.56 135 SER A N 1
ATOM 1012 C CA . SER A 1 135 ? 11.696 -12.055 8.230 1.00 87.56 135 SER A CA 1
ATOM 1013 C C . SER A 1 135 ? 11.596 -12.122 6.707 1.00 87.56 135 SER A C 1
ATOM 1015 O O . SER A 1 135 ? 12.448 -11.539 6.040 1.00 87.56 135 SER A O 1
ATOM 1017 N N . GLN A 1 136 ? 10.558 -12.756 6.146 1.00 90.94 136 GLN A N 1
ATOM 1018 C CA . GLN A 1 136 ? 10.354 -12.813 4.695 1.00 90.94 136 GLN A CA 1
ATOM 1019 C C . GLN A 1 136 ? 10.249 -11.410 4.104 1.00 90.94 136 GLN A C 1
ATOM 1021 O O . GLN A 1 136 ? 10.903 -11.136 3.103 1.00 90.94 136 GLN A O 1
ATOM 1026 N N . TYR A 1 137 ? 9.513 -10.501 4.750 1.00 91.88 137 TYR A N 1
ATOM 1027 C CA . TYR A 1 137 ? 9.437 -9.118 4.283 1.00 91.88 137 TYR A CA 1
ATOM 1028 C C . TYR A 1 137 ? 10.809 -8.450 4.221 1.00 91.88 137 TYR A C 1
ATOM 1030 O O . TYR A 1 137 ? 11.169 -7.910 3.184 1.00 91.88 137 TYR A O 1
ATOM 1038 N N . PHE A 1 138 ? 11.593 -8.492 5.302 1.00 94.12 138 PHE A N 1
ATOM 1039 C CA . PHE A 1 138 ? 12.890 -7.810 5.321 1.00 94.12 138 PHE A CA 1
ATOM 1040 C C . PHE A 1 138 ? 13.858 -8.381 4.279 1.00 94.12 138 PHE A C 1
ATOM 1042 O O . PHE A 1 138 ? 14.621 -7.630 3.672 1.00 94.12 138 PHE A O 1
ATOM 1049 N N . VAL A 1 139 ? 13.794 -9.692 4.030 1.00 95.94 139 VAL A N 1
ATOM 1050 C CA . VAL A 1 139 ? 14.561 -10.339 2.960 1.00 95.94 139 VAL A CA 1
ATOM 1051 C C . VAL A 1 139 ? 14.105 -9.844 1.586 1.00 95.94 139 VAL A C 1
ATOM 1053 O O . VAL A 1 139 ? 14.946 -9.428 0.791 1.00 95.94 139 VAL A O 1
ATOM 1056 N N . LEU A 1 140 ? 12.798 -9.832 1.306 1.00 95.75 140 LEU A N 1
ATOM 1057 C CA . LEU A 1 140 ? 12.260 -9.338 0.032 1.00 95.75 140 LEU A CA 1
ATOM 1058 C C . LEU A 1 140 ? 12.590 -7.857 -0.177 1.00 95.75 140 LEU A C 1
ATOM 1060 O O . LEU A 1 140 ? 13.080 -7.491 -1.243 1.00 95.75 140 LEU A O 1
ATOM 1064 N N . ALA A 1 141 ? 12.447 -7.028 0.857 1.00 96.25 141 ALA A N 1
ATOM 1065 C CA . ALA A 1 141 ? 12.783 -5.615 0.799 1.00 96.25 141 ALA A CA 1
ATOM 1066 C C . ALA A 1 141 ? 14.272 -5.399 0.486 1.00 96.25 141 ALA A C 1
ATOM 1068 O O . ALA A 1 141 ? 14.599 -4.567 -0.361 1.00 96.25 141 ALA A O 1
ATOM 1069 N N . ALA A 1 142 ? 15.172 -6.179 1.097 1.00 97.50 142 ALA A N 1
ATOM 1070 C CA . ALA A 1 142 ? 16.602 -6.133 0.795 1.00 97.50 142 ALA A CA 1
ATOM 1071 C C . ALA A 1 142 ? 16.903 -6.552 -0.655 1.00 97.50 142 ALA A C 1
ATOM 1073 O O . ALA A 1 142 ? 17.685 -5.887 -1.337 1.00 97.50 142 ALA A O 1
ATOM 1074 N N . VAL A 1 143 ? 16.253 -7.611 -1.152 1.00 98.06 143 VAL A N 1
ATOM 1075 C CA . VAL A 1 143 ? 16.364 -8.056 -2.552 1.00 98.06 143 VAL A CA 1
ATOM 1076 C C . VAL A 1 143 ? 15.848 -6.984 -3.517 1.00 98.06 143 VAL A C 1
ATOM 1078 O O . VAL A 1 143 ? 16.490 -6.719 -4.537 1.00 98.06 143 VAL A O 1
ATOM 1081 N N . GLY A 1 144 ? 14.733 -6.329 -3.196 1.00 97.69 144 GLY A N 1
ATOM 1082 C CA . GLY A 1 144 ? 14.174 -5.223 -3.971 1.00 97.69 144 GLY A CA 1
ATOM 1083 C C . GLY A 1 144 ? 15.128 -4.032 -4.042 1.00 97.69 144 GLY A C 1
ATOM 1084 O O . GLY A 1 144 ? 15.459 -3.575 -5.139 1.00 97.69 144 GLY A O 1
ATOM 1085 N N . ILE A 1 145 ? 15.649 -3.571 -2.897 1.00 97.94 145 ILE A N 1
ATOM 1086 C CA . ILE A 1 145 ? 16.630 -2.471 -2.832 1.00 97.94 145 ILE A CA 1
ATOM 1087 C C . ILE A 1 145 ? 17.886 -2.831 -3.631 1.00 97.94 145 ILE A C 1
ATOM 1089 O O . ILE A 1 145 ? 18.365 -2.029 -4.433 1.00 97.94 145 ILE A O 1
ATOM 1093 N N . PHE A 1 146 ? 18.403 -4.050 -3.467 1.00 98.19 146 PHE A N 1
ATOM 1094 C CA . PHE A 1 146 ? 19.555 -4.525 -4.229 1.00 98.19 146 PHE A CA 1
ATOM 1095 C C . PHE A 1 146 ? 19.284 -4.509 -5.741 1.00 98.19 146 PHE A C 1
ATOM 1097 O O . PHE A 1 146 ? 20.107 -4.011 -6.510 1.00 98.19 146 PHE A O 1
ATOM 1104 N N . SER A 1 147 ? 18.110 -4.978 -6.169 1.00 97.88 147 SER A N 1
ATOM 1105 C CA . SER A 1 147 ? 17.699 -4.980 -7.579 1.00 97.88 147 SER A CA 1
ATOM 1106 C C . SER A 1 147 ? 17.643 -3.565 -8.158 1.00 97.88 147 SER A C 1
ATOM 1108 O O . SER A 1 147 ? 18.150 -3.329 -9.257 1.00 97.88 147 SER A O 1
ATOM 1110 N N . LEU A 1 148 ? 17.103 -2.605 -7.400 1.00 98.19 148 LEU A N 1
ATOM 1111 C CA . LEU A 1 148 ? 17.069 -1.192 -7.780 1.00 98.19 148 LEU A CA 1
ATOM 1112 C C . LEU A 1 148 ? 18.480 -0.611 -7.958 1.00 98.19 148 LEU A C 1
ATOM 1114 O O . LEU A 1 148 ? 18.752 0.070 -8.950 1.00 98.19 148 LEU A O 1
ATOM 1118 N N . LEU A 1 149 ? 19.398 -0.905 -7.030 1.00 97.69 149 LEU A N 1
ATOM 1119 C CA . LEU A 1 149 ? 20.789 -0.446 -7.102 1.00 97.69 149 LEU A CA 1
ATOM 1120 C C . LEU A 1 149 ? 21.533 -1.049 -8.302 1.00 97.69 149 LEU A C 1
ATOM 1122 O O . LEU A 1 149 ? 22.282 -0.341 -8.980 1.00 97.69 149 LEU A O 1
ATOM 1126 N N . VAL A 1 150 ? 21.301 -2.328 -8.610 1.00 97.69 150 VAL A N 1
ATOM 1127 C CA . VAL A 1 150 ? 21.844 -2.978 -9.814 1.00 97.69 150 VAL A CA 1
ATOM 1128 C C . VAL A 1 150 ? 21.312 -2.298 -11.078 1.00 97.69 150 VAL A C 1
ATOM 1130 O O . VAL A 1 150 ? 22.102 -1.943 -11.957 1.00 97.69 150 VAL A O 1
ATOM 1133 N N . GLY A 1 151 ? 20.003 -2.049 -11.159 1.00 96.19 151 GLY A N 1
ATOM 1134 C CA . GLY A 1 151 ? 19.375 -1.321 -12.265 1.00 96.19 151 GLY A CA 1
ATOM 1135 C C . GLY A 1 151 ? 19.958 0.074 -12.472 1.00 96.19 151 GLY A C 1
ATOM 1136 O O . GLY A 1 151 ? 20.332 0.443 -13.591 1.00 96.19 151 GLY A O 1
ATOM 1137 N N . ALA A 1 152 ? 20.121 0.826 -11.383 1.00 96.06 152 ALA A N 1
ATOM 1138 C CA . ALA A 1 152 ? 20.773 2.130 -11.387 1.00 96.06 152 ALA A CA 1
ATOM 1139 C C . ALA A 1 152 ? 22.226 2.035 -11.882 1.00 96.06 152 ALA A C 1
ATOM 1141 O O . ALA A 1 152 ? 22.633 2.787 -12.768 1.00 96.06 152 ALA A O 1
ATOM 1142 N N . GLY A 1 153 ? 23.000 1.067 -11.382 1.00 95.50 153 GLY A N 1
ATOM 1143 C CA . GLY A 1 153 ? 24.382 0.833 -11.800 1.00 95.50 153 GLY A CA 1
ATOM 1144 C C . GLY A 1 153 ? 24.513 0.522 -13.294 1.00 95.50 153 GLY A C 1
ATOM 1145 O O . GLY A 1 153 ? 25.373 1.086 -13.976 1.00 95.50 153 GLY A O 1
ATOM 1146 N N . VAL A 1 154 ? 23.629 -0.322 -13.836 1.00 94.19 154 VAL A N 1
ATOM 1147 C CA . VAL A 1 154 ? 23.576 -0.631 -15.275 1.00 94.19 154 VAL A CA 1
ATOM 1148 C C . VAL A 1 154 ? 23.239 0.619 -16.093 1.00 94.19 154 VAL A C 1
ATOM 1150 O O . VAL A 1 154 ? 23.895 0.891 -17.105 1.00 94.19 154 VAL A O 1
ATOM 1153 N N . ARG A 1 155 ? 22.271 1.421 -15.636 1.00 93.12 155 ARG A N 1
ATOM 1154 C CA . ARG A 1 155 ? 21.864 2.674 -16.285 1.00 93.12 155 ARG A CA 1
ATOM 1155 C C . ARG A 1 155 ? 22.999 3.700 -16.336 1.00 93.12 155 ARG A C 1
ATOM 1157 O O . ARG A 1 155 ? 23.217 4.306 -17.384 1.00 93.12 155 ARG A O 1
ATOM 1164 N N . LEU A 1 156 ? 23.751 3.854 -15.245 1.00 91.75 156 LEU A N 1
ATOM 1165 C CA . LEU A 1 156 ? 24.887 4.779 -15.158 1.00 91.75 156 LEU A CA 1
ATOM 1166 C C . LEU A 1 156 ? 26.037 4.395 -16.092 1.00 91.75 156 LEU A C 1
ATOM 1168 O O . LEU A 1 156 ? 26.689 5.276 -16.650 1.00 91.75 156 LEU A O 1
ATOM 1172 N N . ARG A 1 157 ? 26.284 3.093 -16.283 1.00 90.75 157 ARG A N 1
ATOM 1173 C CA . ARG A 1 157 ? 27.355 2.609 -17.170 1.00 90.75 157 ARG A CA 1
ATOM 1174 C C . ARG A 1 157 ? 27.055 2.834 -18.651 1.00 90.75 157 ARG A C 1
ATOM 1176 O O . ARG A 1 157 ? 27.991 2.961 -19.435 1.00 90.75 157 ARG A O 1
ATOM 1183 N N . ARG A 1 158 ? 25.780 2.858 -19.056 1.00 89.44 158 ARG A N 1
ATOM 1184 C CA . ARG A 1 158 ? 25.364 3.091 -20.453 1.00 89.44 158 ARG A CA 1
ATOM 1185 C C . ARG A 1 158 ? 24.118 3.993 -20.514 1.00 89.44 158 ARG A C 1
ATOM 1187 O O . ARG A 1 158 ? 23.025 3.488 -20.787 1.00 89.44 158 ARG A O 1
ATOM 1194 N N . PRO A 1 159 ? 24.263 5.317 -20.297 1.00 86.75 159 PRO A N 1
ATOM 1195 C CA . PRO A 1 159 ? 23.141 6.252 -20.182 1.00 86.75 159 PRO A CA 1
ATOM 1196 C C . PRO A 1 159 ? 22.441 6.571 -21.515 1.00 86.75 159 PRO A C 1
ATOM 1198 O O . PRO A 1 159 ? 21.324 7.089 -21.516 1.00 86.75 159 PRO A O 1
ATOM 1201 N N . ASP A 1 160 ? 23.029 6.220 -22.653 1.00 85.00 160 ASP A N 1
ATOM 1202 C CA . ASP A 1 160 ? 22.425 6.489 -23.966 1.00 85.00 160 ASP A CA 1
ATOM 1203 C C . ASP A 1 160 ? 21.801 5.243 -24.613 1.00 85.00 160 ASP A C 1
ATOM 1205 O O . ASP A 1 160 ? 21.131 5.348 -25.635 1.00 85.00 160 ASP A O 1
ATOM 1209 N N . ASN A 1 161 ? 21.964 4.060 -24.008 1.00 86.94 161 ASN A N 1
ATOM 1210 C CA . ASN A 1 161 ? 21.381 2.828 -24.534 1.00 86.94 161 ASN A CA 1
ATOM 1211 C C . ASN A 1 161 ? 19.920 2.665 -24.060 1.00 86.94 161 ASN A C 1
ATOM 1213 O O . ASN A 1 161 ? 19.618 2.760 -22.871 1.00 86.94 161 ASN A O 1
ATOM 1217 N N . GLN A 1 162 ? 19.008 2.395 -24.997 1.00 85.69 162 GLN A N 1
ATOM 1218 C CA . GLN A 1 162 ? 17.580 2.238 -24.716 1.00 85.69 162 GLN A CA 1
ATOM 1219 C C . GLN A 1 162 ? 17.267 0.977 -23.886 1.00 85.69 162 GLN A C 1
ATOM 1221 O O . GLN A 1 162 ? 16.364 0.995 -23.055 1.00 85.69 162 GLN A O 1
ATOM 1226 N N . ALA A 1 163 ? 18.010 -0.118 -24.052 1.00 87.44 163 ALA A N 1
ATOM 1227 C CA . ALA A 1 163 ? 17.822 -1.341 -23.272 1.00 87.44 163 ALA A CA 1
ATOM 1228 C C . ALA A 1 163 ? 18.108 -1.122 -21.777 1.00 87.4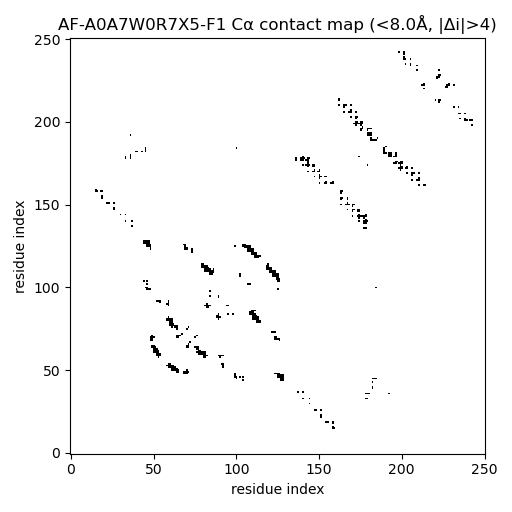4 163 ALA A C 1
ATOM 1230 O O . ALA A 1 163 ? 17.394 -1.666 -20.936 1.00 87.44 163 ALA A O 1
ATOM 1231 N N . THR A 1 164 ? 19.084 -0.272 -21.422 1.00 91.38 164 THR A N 1
ATOM 1232 C CA . THR A 1 164 ? 19.357 0.042 -20.005 1.00 91.38 164 THR A CA 1
ATOM 1233 C C . THR A 1 164 ? 18.267 0.895 -19.370 1.00 91.38 164 THR A C 1
ATOM 1235 O O . THR A 1 164 ? 18.071 0.812 -18.161 1.00 91.38 164 THR A O 1
ATOM 1238 N N . LEU A 1 165 ? 17.530 1.679 -20.164 1.00 91.75 165 LEU A N 1
ATOM 1239 C CA . LEU A 1 165 ? 16.355 2.411 -19.692 1.00 91.75 165 LEU A CA 1
ATOM 1240 C C . LEU A 1 165 ? 15.212 1.451 -19.340 1.00 91.75 165 LEU A C 1
ATOM 1242 O O . LEU A 1 165 ? 14.635 1.562 -18.264 1.00 91.75 165 LEU A O 1
ATOM 1246 N N . HIS A 1 166 ? 14.909 0.490 -20.216 1.00 91.88 166 HIS A N 1
ATOM 1247 C CA . HIS A 1 166 ? 13.872 -0.513 -19.948 1.00 91.88 166 HIS A CA 1
ATOM 1248 C C . HIS A 1 166 ? 14.241 -1.402 -18.760 1.00 91.88 166 HIS A C 1
ATOM 1250 O O . HIS A 1 166 ? 13.412 -1.619 -17.882 1.00 91.88 166 HIS A O 1
ATOM 1256 N N . PHE A 1 167 ? 15.496 -1.857 -18.692 1.00 94.69 167 PHE A N 1
ATOM 1257 C CA . PHE A 1 167 ? 15.992 -2.622 -17.550 1.00 94.69 167 PHE A CA 1
ATOM 1258 C C . PHE A 1 167 ? 15.885 -1.827 -16.241 1.00 94.69 167 PHE A C 1
ATOM 1260 O O . PHE A 1 167 ? 15.444 -2.368 -15.233 1.00 94.69 167 PHE A O 1
ATOM 1267 N N . PHE A 1 168 ? 16.215 -0.531 -16.255 1.00 95.88 168 PHE A N 1
ATOM 1268 C CA . PHE A 1 168 ? 16.049 0.335 -15.088 1.00 95.88 168 PHE A CA 1
ATOM 1269 C C . PHE A 1 168 ? 14.590 0.378 -14.611 1.00 95.88 168 PHE A C 1
ATOM 1271 O O . PHE A 1 168 ? 14.322 0.106 -13.443 1.00 95.88 168 PHE A O 1
ATOM 1278 N N . TRP A 1 169 ? 13.632 0.647 -15.500 1.00 96.19 169 TRP A N 1
ATOM 1279 C CA . TRP A 1 169 ? 12.217 0.682 -15.111 1.00 96.19 169 TRP A CA 1
ATOM 1280 C C . TRP A 1 169 ? 11.679 -0.686 -14.684 1.00 96.19 169 TRP A C 1
ATOM 1282 O O . TRP A 1 169 ? 10.855 -0.750 -13.775 1.00 96.19 169 TRP A O 1
ATOM 1292 N N . LEU A 1 170 ? 12.194 -1.776 -15.259 1.00 96.50 170 LEU A N 1
ATOM 1293 C CA . LEU A 1 170 ? 11.900 -3.131 -14.798 1.00 96.50 170 LEU A CA 1
ATOM 1294 C C . LEU A 1 170 ? 12.363 -3.331 -13.349 1.00 96.50 170 LEU A C 1
ATOM 1296 O O . LEU A 1 170 ? 11.596 -3.821 -12.527 1.00 96.50 170 LEU A O 1
ATOM 1300 N N . THR A 1 171 ? 13.582 -2.902 -13.011 1.00 97.88 171 THR A N 1
ATOM 1301 C CA . THR A 1 171 ? 14.079 -2.985 -11.628 1.00 97.88 171 THR A CA 1
ATOM 1302 C C . THR A 1 171 ? 13.325 -2.073 -10.664 1.00 97.88 171 THR A C 1
ATOM 1304 O O . THR A 1 171 ? 13.163 -2.446 -9.510 1.00 97.88 171 THR A O 1
ATOM 1307 N N . VAL A 1 172 ? 12.818 -0.921 -11.123 1.00 98.06 172 VAL A N 1
ATOM 1308 C CA . VAL A 1 172 ? 11.956 -0.034 -10.321 1.00 98.06 172 VAL A CA 1
ATOM 1309 C C . VAL A 1 172 ? 10.616 -0.706 -10.012 1.00 98.06 172 VAL A C 1
ATOM 1311 O O . VAL A 1 172 ? 10.196 -0.708 -8.858 1.00 98.06 172 VAL A O 1
ATOM 1314 N N . ALA A 1 173 ? 9.965 -1.314 -11.010 1.00 97.31 173 ALA A N 1
ATOM 1315 C CA . ALA A 1 173 ? 8.719 -2.050 -10.799 1.00 97.31 173 ALA A CA 1
ATOM 1316 C C . ALA A 1 173 ? 8.937 -3.267 -9.885 1.00 97.31 173 ALA A C 1
ATOM 1318 O O . ALA A 1 173 ? 8.176 -3.496 -8.955 1.00 97.31 173 ALA A O 1
ATOM 1319 N N . PHE A 1 174 ? 10.021 -4.015 -10.089 1.00 97.56 174 PHE A N 1
ATOM 1320 C CA . PHE A 1 174 ? 10.350 -5.154 -9.234 1.00 97.56 174 PHE A CA 1
ATOM 1321 C C . PHE A 1 174 ? 10.644 -4.730 -7.787 1.00 97.56 174 PHE A C 1
ATOM 1323 O O . PHE A 1 174 ? 10.164 -5.357 -6.849 1.00 97.56 174 PHE A O 1
ATOM 1330 N N . PHE A 1 175 ? 11.378 -3.630 -7.597 1.00 98.25 175 PHE A N 1
ATOM 1331 C CA . PHE A 1 175 ? 11.594 -3.020 -6.286 1.00 98.25 175 PHE A CA 1
ATOM 1332 C C . PHE A 1 175 ? 10.277 -2.657 -5.601 1.00 98.25 175 PHE A C 1
ATOM 1334 O O . PHE A 1 175 ? 10.106 -2.993 -4.436 1.00 98.25 175 PHE A O 1
ATOM 1341 N N . GLY A 1 176 ? 9.350 -2.003 -6.308 1.00 97.06 176 GLY A N 1
ATOM 1342 C CA . GLY A 1 176 ? 8.082 -1.590 -5.712 1.00 97.06 176 GLY A CA 1
ATOM 1343 C C . GLY A 1 176 ? 7.301 -2.780 -5.156 1.00 97.06 176 GLY A C 1
ATOM 1344 O O . GLY A 1 176 ? 6.931 -2.745 -3.992 1.00 97.06 176 GLY A O 1
ATOM 1345 N N . VAL A 1 177 ? 7.193 -3.866 -5.930 1.00 96.69 177 VAL A N 1
ATOM 1346 C CA . VAL A 1 177 ? 6.509 -5.107 -5.513 1.00 96.69 177 VAL A CA 1
ATOM 1347 C C . VAL A 1 177 ? 7.189 -5.791 -4.320 1.00 96.69 177 VAL A C 1
ATOM 1349 O O . VAL A 1 177 ? 6.532 -6.422 -3.498 1.00 96.69 177 VAL A O 1
ATOM 1352 N N . LEU A 1 178 ? 8.520 -5.729 -4.226 1.00 96.06 178 LEU A N 1
ATOM 1353 C CA . LEU A 1 178 ? 9.258 -6.434 -3.172 1.00 96.06 178 LEU A CA 1
ATOM 1354 C C . LEU A 1 178 ? 9.472 -5.616 -1.896 1.00 96.06 178 LEU A C 1
ATOM 1356 O O . LEU A 1 178 ? 9.667 -6.195 -0.825 1.00 96.06 178 LEU A O 1
ATOM 1360 N N . SER A 1 179 ? 9.514 -4.290 -2.012 1.00 95.50 179 SER A N 1
ATOM 1361 C CA . SER A 1 179 ? 9.940 -3.391 -0.939 1.00 95.50 179 SER A CA 1
ATOM 1362 C C . SER A 1 179 ? 8.826 -2.497 -0.409 1.00 95.50 179 SER A C 1
ATOM 1364 O O . SER A 1 179 ? 8.945 -2.063 0.732 1.00 95.50 179 SER A O 1
ATOM 1366 N N . LEU A 1 180 ? 7.788 -2.191 -1.193 1.00 94.50 180 LEU A N 1
ATOM 1367 C CA . LEU A 1 180 ? 6.662 -1.379 -0.735 1.00 94.50 180 LEU A CA 1
ATOM 1368 C C . LEU A 1 180 ? 5.513 -2.307 -0.355 1.00 94.50 180 LEU A C 1
ATOM 1370 O O . LEU A 1 180 ? 5.037 -3.083 -1.171 1.00 94.50 180 LEU A O 1
ATOM 1374 N N . SER A 1 181 ? 5.087 -2.243 0.902 1.00 87.62 181 SER A N 1
ATOM 1375 C CA . SER A 1 181 ? 3.961 -3.025 1.406 1.00 87.62 181 SER A CA 1
ATOM 1376 C C . SER A 1 181 ? 3.059 -2.142 2.250 1.00 87.62 181 SER A C 1
ATOM 1378 O O . SER A 1 181 ? 3.535 -1.354 3.073 1.00 87.62 181 SER A O 1
ATOM 1380 N N . PHE A 1 182 ? 1.752 -2.339 2.095 1.00 87.62 182 PHE A N 1
ATOM 1381 C CA . PHE A 1 182 ? 0.745 -1.805 3.007 1.00 87.62 182 PHE A CA 1
ATOM 1382 C C . PHE A 1 182 ? 1.021 -2.283 4.442 1.00 87.62 182 PHE A C 1
ATOM 1384 O O . PHE A 1 182 ? 1.415 -3.440 4.645 1.00 87.62 182 PHE A O 1
ATOM 1391 N N . THR A 1 183 ? 0.877 -1.381 5.416 1.00 83.88 183 THR A N 1
ATOM 1392 C CA . THR A 1 183 ? 1.214 -1.624 6.830 1.00 83.88 183 THR A CA 1
ATOM 1393 C C . THR A 1 183 ? 0.009 -1.514 7.768 1.00 83.88 183 THR A C 1
ATOM 1395 O O . THR A 1 183 ? 0.193 -1.702 8.969 1.00 83.88 183 THR A O 1
ATOM 1398 N N . ALA A 1 184 ? -1.192 -1.248 7.238 1.00 81.81 184 ALA A N 1
ATOM 1399 C CA . ALA A 1 184 ? -2.421 -1.088 8.019 1.00 81.81 184 ALA A CA 1
ATOM 1400 C C . ALA A 1 184 ? -2.255 -0.053 9.137 1.00 81.81 184 ALA A C 1
ATOM 1402 O O . ALA A 1 184 ? -2.505 -0.309 10.308 1.00 81.81 184 ALA A O 1
ATOM 1403 N N . ARG A 1 185 ? -1.711 1.106 8.767 1.00 82.19 185 ARG A N 1
ATOM 1404 C CA . ARG A 1 185 ? -1.650 2.297 9.620 1.00 82.19 185 ARG A CA 1
ATOM 1405 C C . ARG A 1 185 ? -2.708 3.320 9.257 1.00 82.19 185 ARG A C 1
ATOM 1407 O O . ARG A 1 185 ? -2.974 4.205 10.063 1.00 82.19 185 ARG A O 1
ATOM 1414 N N . LEU A 1 186 ? -3.216 3.240 8.024 1.00 83.06 186 LEU A N 1
ATOM 1415 C CA . LEU A 1 186 ? -4.230 4.135 7.461 1.00 83.06 186 LEU A CA 1
ATOM 1416 C C . LEU A 1 186 ? -3.831 5.625 7.460 1.00 83.06 186 LEU A C 1
ATOM 1418 O O . LEU A 1 186 ? -4.653 6.498 7.198 1.00 83.06 186 LEU A O 1
ATOM 1422 N N . ASP A 1 187 ? -2.549 5.927 7.684 1.00 86.81 187 ASP A N 1
ATOM 1423 C CA . ASP A 1 187 ? -2.006 7.280 7.618 1.00 86.81 187 ASP A CA 1
ATOM 1424 C C . ASP A 1 187 ? -1.662 7.677 6.159 1.00 86.81 187 ASP A C 1
ATOM 1426 O O . ASP A 1 187 ? -1.623 6.831 5.255 1.00 86.81 187 ASP A O 1
ATOM 1430 N N . PRO A 1 188 ? -1.406 8.971 5.872 1.00 90.44 188 PRO A N 1
ATOM 1431 C CA . PRO A 1 188 ? -1.078 9.408 4.514 1.00 90.44 188 PRO A CA 1
ATOM 1432 C C . PRO A 1 188 ? 0.162 8.726 3.919 1.00 90.44 188 PRO A C 1
ATOM 1434 O O . PRO A 1 188 ? 0.281 8.628 2.699 1.00 90.44 188 PRO A O 1
ATOM 1437 N N . LEU A 1 189 ? 1.097 8.265 4.756 1.00 91.88 189 LEU A N 1
ATOM 1438 C CA . LEU A 1 189 ? 2.300 7.572 4.304 1.00 91.88 189 LEU A CA 1
ATOM 1439 C C . LEU A 1 189 ? 1.976 6.130 3.882 1.00 91.88 189 LEU A C 1
ATOM 1441 O O . LEU A 1 189 ? 2.509 5.654 2.880 1.00 91.88 189 LEU A O 1
ATOM 1445 N N . ASP A 1 190 ? 1.062 5.462 4.582 1.00 90.88 190 ASP A N 1
ATOM 1446 C CA . ASP A 1 190 ? 0.576 4.127 4.230 1.00 90.88 190 ASP A CA 1
ATOM 1447 C C . ASP A 1 190 ? -0.136 4.118 2.868 1.00 90.88 190 ASP A C 1
ATOM 1449 O O . ASP A 1 190 ? 0.074 3.216 2.054 1.00 90.88 190 ASP A O 1
ATOM 1453 N N . TRP A 1 191 ? -0.865 5.191 2.544 1.00 91.50 191 TRP A N 1
ATOM 1454 C CA . TRP A 1 191 ? -1.426 5.404 1.205 1.00 91.50 191 TRP A CA 1
ATOM 1455 C C . TRP A 1 191 ? -0.362 5.497 0.106 1.00 91.50 191 TRP A C 1
ATOM 1457 O O . TRP A 1 191 ? -0.571 4.990 -1.000 1.00 91.50 191 TRP A O 1
ATOM 1467 N N . VAL A 1 192 ? 0.793 6.108 0.393 1.00 94.75 192 VAL A N 1
ATOM 1468 C CA . VAL A 1 192 ? 1.920 6.147 -0.554 1.00 94.75 192 VAL A CA 1
ATOM 1469 C C . VAL A 1 192 ? 2.479 4.743 -0.777 1.00 94.75 192 VAL A C 1
ATOM 1471 O O . VAL A 1 192 ? 2.758 4.377 -1.920 1.00 94.75 192 VAL A O 1
ATOM 1474 N N . PHE A 1 193 ? 2.618 3.940 0.281 1.00 95.12 193 PHE A N 1
ATOM 1475 C CA . PHE A 1 193 ? 3.080 2.555 0.161 1.00 95.12 193 PHE A CA 1
ATOM 1476 C C . PHE A 1 193 ? 2.099 1.693 -0.629 1.00 95.12 193 PHE A C 1
ATOM 1478 O O 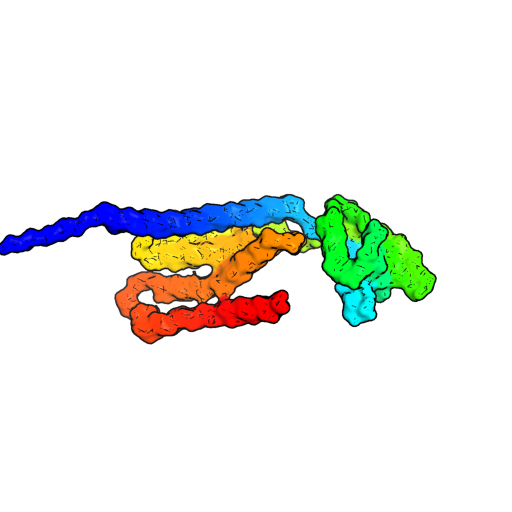. PHE A 1 193 ? 2.522 0.976 -1.534 1.00 95.12 193 PHE A O 1
ATOM 1485 N N . TYR A 1 194 ? 0.802 1.827 -0.347 1.00 93.69 194 TYR A N 1
ATOM 1486 C CA . TYR A 1 194 ? -0.263 1.144 -1.071 1.00 93.69 194 TYR A CA 1
ATOM 1487 C C . TYR A 1 194 ? -0.214 1.452 -2.568 1.00 93.69 194 TYR A C 1
ATOM 1489 O O . TYR A 1 194 ? -0.077 0.545 -3.385 1.00 93.69 194 TYR A O 1
ATOM 1497 N N . TRP A 1 195 ? -0.284 2.729 -2.955 1.00 94.38 195 TRP A N 1
ATOM 1498 C CA . TRP A 1 195 ? -0.284 3.086 -4.375 1.00 94.38 195 TRP A CA 1
ATOM 1499 C C . TRP A 1 195 ? 1.040 2.747 -5.054 1.00 94.38 195 TRP A C 1
ATOM 1501 O O . TRP A 1 195 ? 1.034 2.335 -6.212 1.00 94.38 195 TRP A O 1
ATOM 1511 N N . GLY A 1 196 ? 2.163 2.870 -4.343 1.00 95.25 196 GLY A N 1
ATOM 1512 C CA . GLY A 1 196 ? 3.472 2.457 -4.836 1.00 95.25 196 GLY A CA 1
ATOM 1513 C C . GLY A 1 196 ? 3.522 0.973 -5.204 1.00 95.25 196 GLY A C 1
ATOM 1514 O O . GLY A 1 196 ? 3.942 0.645 -6.314 1.00 95.25 196 GLY A O 1
ATOM 1515 N N . ASP A 1 197 ? 3.047 0.097 -4.317 1.00 95.19 197 ASP A N 1
ATOM 1516 C CA . ASP A 1 197 ? 2.946 -1.347 -4.562 1.00 95.19 197 ASP A CA 1
ATOM 1517 C C . ASP A 1 197 ? 1.992 -1.662 -5.725 1.00 95.19 197 ASP A C 1
ATOM 1519 O O . ASP A 1 197 ? 2.359 -2.340 -6.684 1.00 95.19 197 ASP A O 1
ATOM 1523 N N . VAL A 1 198 ? 0.794 -1.070 -5.723 1.00 95.12 198 VAL A N 1
ATOM 1524 C CA . VAL A 1 198 ? -0.205 -1.265 -6.786 1.00 95.12 198 VAL A CA 1
ATOM 1525 C C . VAL A 1 198 ? 0.337 -0.866 -8.155 1.00 95.12 198 VAL A C 1
ATOM 1527 O O . VAL A 1 198 ? 0.215 -1.626 -9.117 1.00 95.12 198 VAL A O 1
ATOM 1530 N N . ILE A 1 199 ? 0.949 0.315 -8.262 1.00 95.50 199 ILE A N 1
ATOM 1531 C CA . ILE A 1 199 ? 1.558 0.785 -9.509 1.00 95.50 199 ILE A CA 1
ATOM 1532 C C . ILE A 1 199 ? 2.663 -0.183 -9.930 1.00 95.50 199 ILE A C 1
ATOM 1534 O O . ILE A 1 199 ? 2.708 -0.599 -11.086 1.00 95.50 199 ILE A O 1
ATOM 1538 N N . ALA A 1 200 ? 3.531 -0.590 -9.010 1.00 96.44 200 ALA A N 1
ATOM 1539 C CA . ALA A 1 200 ? 4.611 -1.516 -9.307 1.00 96.44 200 ALA A CA 1
ATOM 1540 C C . ALA A 1 200 ? 4.094 -2.870 -9.823 1.00 96.44 200 ALA A C 1
ATOM 1542 O O . ALA A 1 200 ? 4.565 -3.358 -10.853 1.00 96.44 200 ALA A O 1
ATOM 1543 N N . MET A 1 201 ? 3.069 -3.426 -9.177 1.00 96.00 201 MET A N 1
ATOM 1544 C CA . MET A 1 201 ? 2.438 -4.692 -9.544 1.00 96.00 201 MET A CA 1
ATOM 1545 C C . MET A 1 201 ? 1.750 -4.623 -10.912 1.00 96.00 201 MET A C 1
ATOM 1547 O O . MET A 1 201 ? 1.877 -5.548 -11.714 1.00 96.00 201 MET A O 1
ATOM 1551 N N . LEU A 1 202 ? 1.067 -3.515 -11.214 1.00 96.06 202 LEU A N 1
ATOM 1552 C CA . LEU A 1 202 ? 0.407 -3.302 -12.503 1.00 96.06 202 LEU A CA 1
ATOM 1553 C C . LEU A 1 202 ? 1.413 -3.098 -13.643 1.00 96.06 202 LEU A C 1
ATOM 1555 O O . LEU A 1 202 ? 1.205 -3.595 -14.750 1.00 96.06 202 LEU A O 1
ATOM 1559 N N . PHE A 1 203 ? 2.510 -2.382 -13.389 1.00 95.06 203 PHE A N 1
ATOM 1560 C CA . PHE A 1 203 ? 3.515 -2.081 -14.408 1.00 95.06 203 PHE A CA 1
ATOM 1561 C C . PHE A 1 203 ? 4.526 -3.210 -14.624 1.00 95.06 203 PHE A C 1
ATOM 1563 O O . PHE A 1 203 ? 5.123 -3.276 -15.700 1.00 95.06 203 PHE A O 1
ATOM 1570 N N . LEU A 1 204 ? 4.719 -4.112 -13.660 1.00 96.06 204 LEU A N 1
ATOM 1571 C CA . LEU A 1 204 ? 5.724 -5.167 -13.758 1.00 96.06 204 LEU A CA 1
ATOM 1572 C C . LEU A 1 204 ? 5.516 -6.084 -14.985 1.00 96.06 204 LEU A C 1
ATOM 1574 O O . LEU A 1 204 ? 6.456 -6.187 -15.779 1.00 96.06 204 LEU A O 1
ATOM 1578 N N . PRO A 1 205 ? 4.335 -6.697 -15.226 1.00 95.88 205 PRO A N 1
ATOM 1579 C CA . PRO A 1 205 ? 4.124 -7.540 -16.406 1.00 95.88 205 PRO A CA 1
ATOM 1580 C C . PRO A 1 205 ? 4.351 -6.828 -17.753 1.00 95.88 205 PRO A C 1
ATOM 1582 O O . PRO A 1 205 ? 5.110 -7.358 -18.573 1.00 95.88 205 PRO A O 1
ATOM 1585 N N . PRO A 1 206 ? 3.767 -5.639 -18.024 1.00 95.44 206 PRO A N 1
ATOM 1586 C CA . PRO A 1 206 ? 3.964 -4.975 -19.308 1.00 95.44 206 PRO A CA 1
ATOM 1587 C C . PRO A 1 206 ? 5.391 -4.449 -19.486 1.00 95.44 206 PRO A C 1
ATOM 1589 O O . PRO A 1 206 ? 5.935 -4.550 -20.582 1.00 95.44 206 PRO A O 1
ATOM 1592 N N . VAL A 1 207 ? 6.047 -3.945 -18.435 1.00 94.75 207 VAL A N 1
ATOM 1593 C CA . VAL A 1 207 ? 7.452 -3.509 -18.529 1.00 94.75 207 VAL A CA 1
ATOM 1594 C C . VAL A 1 207 ? 8.379 -4.698 -18.774 1.00 94.75 207 VAL A C 1
ATOM 1596 O O . VAL A 1 207 ? 9.292 -4.594 -19.594 1.00 94.75 207 VAL A O 1
ATOM 1599 N N . PHE A 1 208 ? 8.130 -5.836 -18.122 1.00 95.06 208 PHE A N 1
ATOM 1600 C CA . PHE A 1 208 ? 8.875 -7.068 -18.362 1.00 95.06 208 PHE A CA 1
ATOM 1601 C C . PHE A 1 208 ? 8.731 -7.539 -19.810 1.00 95.06 208 PHE A C 1
ATOM 1603 O O . PHE A 1 208 ? 9.739 -7.781 -20.476 1.00 95.06 208 PHE A O 1
ATOM 1610 N N . LEU A 1 209 ? 7.501 -7.621 -20.327 1.00 93.19 209 LEU A N 1
ATOM 1611 C CA . LEU A 1 209 ? 7.284 -8.070 -21.699 1.00 93.19 209 LEU A CA 1
ATOM 1612 C C . LEU A 1 209 ? 7.849 -7.068 -22.717 1.00 93.19 209 LEU A C 1
ATOM 1614 O O . LEU A 1 209 ? 8.484 -7.478 -23.684 1.00 93.19 209 LEU A O 1
ATOM 1618 N N . HIS A 1 210 ? 7.710 -5.762 -22.480 1.00 91.69 210 HIS A N 1
ATOM 1619 C CA . HIS A 1 210 ? 8.324 -4.738 -23.326 1.00 91.69 210 HIS A CA 1
ATOM 1620 C C . HIS A 1 210 ? 9.854 -4.888 -23.349 1.00 91.69 210 HIS A C 1
ATOM 1622 O O . HIS A 1 210 ? 10.461 -4.904 -24.421 1.00 91.69 210 HIS A O 1
ATOM 1628 N N . PHE A 1 211 ? 10.486 -5.082 -22.188 1.00 91.00 211 PHE A N 1
ATOM 1629 C CA . PHE A 1 211 ? 11.919 -5.356 -22.107 1.00 91.00 211 PHE A CA 1
ATOM 1630 C C . PHE A 1 211 ? 12.307 -6.616 -22.898 1.00 91.00 211 PHE A C 1
ATOM 1632 O O . PHE A 1 211 ? 13.228 -6.561 -23.714 1.00 91.00 211 PHE A O 1
ATOM 1639 N N . ALA A 1 212 ? 11.578 -7.720 -22.718 1.00 90.50 212 ALA A N 1
ATOM 1640 C CA . ALA A 1 212 ? 11.840 -8.994 -23.390 1.00 90.50 212 ALA A CA 1
ATOM 1641 C C . ALA A 1 212 ? 11.635 -8.942 -24.915 1.00 90.50 212 ALA A C 1
ATOM 1643 O O . ALA A 1 212 ? 12.303 -9.659 -25.652 1.00 90.50 212 ALA A O 1
ATOM 1644 N N . LEU A 1 213 ? 10.733 -8.091 -25.410 1.00 89.00 213 LEU A N 1
ATOM 1645 C CA . LEU A 1 213 ? 10.527 -7.892 -26.849 1.00 89.00 213 LEU A CA 1
ATOM 1646 C C . LEU A 1 213 ? 11.602 -6.997 -27.480 1.00 89.00 213 LEU A C 1
ATOM 1648 O O . LEU A 1 213 ? 11.893 -7.127 -28.670 1.00 89.00 213 LEU A O 1
ATOM 1652 N N . MET A 1 214 ? 12.193 -6.093 -26.697 1.00 84.25 214 MET A N 1
ATOM 1653 C CA . MET A 1 214 ? 13.225 -5.163 -27.164 1.00 84.25 214 MET A CA 1
ATOM 1654 C C . MET A 1 214 ? 14.649 -5.717 -27.037 1.00 84.25 214 MET A C 1
ATOM 1656 O O . MET A 1 214 ? 15.555 -5.207 -27.707 1.00 84.25 214 MET A O 1
ATOM 1660 N N . PHE A 1 215 ? 14.852 -6.738 -26.199 1.00 84.38 215 PHE A N 1
ATOM 1661 C CA . PHE A 1 215 ? 16.142 -7.372 -25.944 1.00 84.38 215 PHE A CA 1
ATOM 1662 C C . PHE A 1 215 ? 16.119 -8.879 -26.274 1.00 84.38 215 PHE A C 1
ATOM 1664 O O . PHE A 1 215 ? 15.194 -9.572 -25.865 1.00 84.38 215 PHE A O 1
ATOM 1671 N N . PRO A 1 216 ? 17.155 -9.438 -26.931 1.00 81.44 216 PRO A N 1
ATOM 1672 C CA . PRO A 1 216 ? 18.375 -8.782 -27.410 1.00 81.44 216 PRO A CA 1
ATOM 1673 C C . PRO A 1 216 ? 18.123 -7.882 -28.627 1.00 81.44 216 PRO A C 1
ATOM 1675 O O . PRO A 1 216 ? 17.135 -8.044 -29.339 1.00 81.44 216 PRO A O 1
ATOM 1678 N N . GLU A 1 217 ? 19.024 -6.928 -28.874 1.00 78.25 217 GLU A N 1
ATOM 1679 C CA . GLU A 1 217 ? 18.922 -6.014 -30.016 1.00 78.25 217 GLU A CA 1
ATOM 1680 C C . GLU A 1 217 ? 19.029 -6.800 -31.336 1.00 78.25 217 GLU A C 1
ATOM 1682 O O . GLU A 1 217 ? 20.118 -7.175 -31.765 1.00 78.25 217 GLU A O 1
ATOM 1687 N N . ARG A 1 218 ? 17.885 -7.077 -31.974 1.00 78.31 218 ARG A N 1
ATOM 1688 C CA . ARG A 1 218 ? 17.821 -7.745 -33.281 1.00 78.31 218 ARG A CA 1
ATOM 1689 C C . ARG A 1 218 ? 17.563 -6.715 -34.388 1.00 78.31 218 ARG A C 1
ATOM 1691 O O . ARG A 1 218 ? 16.652 -5.897 -34.212 1.00 78.31 218 ARG A O 1
ATOM 1698 N N . PRO A 1 219 ? 18.303 -6.764 -35.515 1.00 70.75 219 PRO A N 1
ATOM 1699 C CA . PRO A 1 219 ? 18.091 -5.869 -36.656 1.00 70.75 219 PRO A CA 1
ATOM 1700 C C . PRO A 1 219 ? 16.641 -5.900 -37.163 1.00 70.75 219 PRO A C 1
ATOM 1702 O O . PRO A 1 219 ? 16.033 -4.847 -37.322 1.00 70.75 219 PRO A O 1
ATOM 1705 N N . ASP A 1 220 ? 16.055 -7.099 -37.258 1.00 73.56 220 ASP A N 1
ATOM 1706 C CA . ASP A 1 220 ? 14.737 -7.335 -37.870 1.00 73.56 220 ASP A CA 1
ATOM 1707 C C . ASP A 1 220 ? 13.639 -7.674 -36.844 1.00 73.56 220 ASP A C 1
ATOM 1709 O O . ASP A 1 220 ? 12.765 -8.510 -37.078 1.00 73.56 220 ASP A O 1
ATOM 1713 N N . SER A 1 221 ? 13.683 -7.078 -35.648 1.00 80.44 221 SER A N 1
ATOM 1714 C CA . SER A 1 221 ? 12.628 -7.333 -34.654 1.00 80.44 221 SER A CA 1
ATOM 1715 C C . SER A 1 221 ? 11.285 -6.725 -35.078 1.00 80.44 221 SER A C 1
ATOM 1717 O O . SER A 1 221 ? 11.184 -5.524 -35.334 1.00 80.44 221 SER A O 1
ATOM 1719 N N . TRP A 1 222 ? 10.221 -7.537 -35.053 1.00 82.75 222 TRP A N 1
ATOM 1720 C CA . TRP A 1 222 ? 8.845 -7.065 -35.261 1.00 82.75 222 TRP A CA 1
ATOM 1721 C C . TRP A 1 222 ? 8.492 -5.883 -34.345 1.00 82.75 222 TRP A C 1
ATOM 1723 O O . TRP A 1 222 ? 7.859 -4.933 -34.795 1.00 82.75 222 TRP A O 1
ATOM 1733 N N . ALA A 1 223 ? 8.972 -5.881 -33.097 1.00 81.81 223 ALA A N 1
ATOM 1734 C CA . ALA A 1 223 ? 8.735 -4.808 -32.129 1.00 81.81 223 ALA A CA 1
ATOM 1735 C C . ALA A 1 223 ? 9.229 -3.423 -32.602 1.00 81.81 223 ALA A C 1
ATOM 1737 O O . ALA A 1 223 ? 8.706 -2.400 -32.167 1.00 81.81 223 ALA A O 1
ATOM 1738 N N . ARG A 1 224 ? 10.210 -3.373 -33.518 1.00 80.50 224 ARG A N 1
ATOM 1739 C CA . ARG A 1 224 ? 10.734 -2.127 -34.104 1.00 80.50 224 ARG A CA 1
ATOM 1740 C C . ARG A 1 224 ? 10.059 -1.733 -35.422 1.00 80.50 224 ARG A C 1
ATOM 1742 O O . ARG A 1 224 ? 10.265 -0.601 -35.872 1.00 80.50 224 ARG A O 1
ATOM 1749 N N . SER A 1 225 ? 9.250 -2.613 -36.015 1.00 86.25 225 SER A N 1
ATOM 1750 C CA . SER A 1 225 ? 8.404 -2.282 -37.170 1.00 86.25 225 SER A CA 1
ATOM 1751 C C . SER A 1 225 ? 7.371 -1.209 -36.808 1.00 86.25 225 SER A C 1
ATOM 1753 O O . SER A 1 225 ? 7.085 -0.990 -35.630 1.00 86.25 225 SER A O 1
ATOM 1755 N N . ASP A 1 226 ? 6.790 -0.539 -37.803 1.00 84.62 226 ASP A N 1
ATOM 1756 C CA . ASP A 1 226 ? 5.775 0.492 -37.548 1.00 84.62 226 ASP A CA 1
ATOM 1757 C C . ASP A 1 226 ? 4.512 -0.101 -36.896 1.00 84.62 226 ASP A C 1
ATOM 1759 O O . ASP A 1 226 ? 3.965 0.484 -35.962 1.00 84.62 226 ASP A O 1
ATOM 1763 N N . ALA A 1 227 ? 4.122 -1.318 -37.297 1.00 86.00 227 ALA A N 1
ATOM 1764 C CA . ALA A 1 227 ? 3.044 -2.072 -36.656 1.00 86.00 227 ALA A CA 1
ATOM 1765 C C . ALA A 1 227 ? 3.382 -2.438 -35.198 1.00 86.00 227 ALA A C 1
ATOM 1767 O O . ALA A 1 227 ? 2.554 -2.266 -34.305 1.00 86.00 227 ALA A O 1
ATOM 1768 N N . GLY A 1 228 ? 4.615 -2.884 -34.937 1.00 85.62 228 GLY A N 1
ATOM 1769 C CA . GLY A 1 228 ? 5.088 -3.194 -33.586 1.00 85.62 228 GLY A CA 1
ATOM 1770 C C . GLY A 1 228 ? 5.096 -1.968 -32.674 1.00 85.62 228 GLY A C 1
ATOM 1771 O O . GLY A 1 228 ? 4.562 -2.020 -31.569 1.00 85.62 228 GLY A O 1
ATOM 1772 N N . ARG A 1 229 ? 5.608 -0.829 -33.156 1.00 85.00 229 ARG A N 1
ATOM 1773 C CA . ARG A 1 229 ? 5.604 0.440 -32.407 1.00 85.00 229 ARG A CA 1
ATOM 1774 C C . ARG A 1 229 ? 4.194 0.930 -32.082 1.00 85.00 229 ARG A C 1
ATOM 1776 O O . ARG A 1 229 ? 4.000 1.493 -31.009 1.00 85.00 229 ARG A O 1
ATOM 1783 N N . ALA A 1 230 ? 3.223 0.687 -32.962 1.00 86.88 230 ALA A N 1
ATOM 1784 C CA . ALA A 1 230 ? 1.819 0.986 -32.695 1.00 86.88 230 ALA A CA 1
ATOM 1785 C C . ALA A 1 230 ? 1.187 0.022 -31.673 1.00 86.88 230 ALA A C 1
ATOM 1787 O O . ALA A 1 230 ? 0.330 0.440 -30.899 1.00 86.88 230 ALA A O 1
ATOM 1788 N N . MET A 1 231 ? 1.617 -1.245 -31.636 1.00 88.12 231 MET A N 1
ATOM 1789 C CA . MET A 1 231 ? 1.075 -2.262 -30.726 1.00 88.12 231 MET A CA 1
ATOM 1790 C C . MET A 1 231 ? 1.698 -2.256 -29.325 1.00 88.12 231 MET A C 1
ATOM 1792 O O . MET A 1 231 ? 1.024 -2.621 -28.365 1.00 88.12 231 MET A O 1
ATOM 1796 N N . LEU A 1 232 ? 2.952 -1.825 -29.171 1.00 89.00 232 LEU A N 1
ATOM 1797 C CA . LEU A 1 232 ? 3.645 -1.809 -27.875 1.00 89.00 232 LEU A CA 1
ATOM 1798 C C . LEU A 1 232 ? 2.896 -1.035 -26.769 1.00 89.00 232 LEU A C 1
ATOM 1800 O O . LEU A 1 232 ? 2.845 -1.539 -25.650 1.00 89.00 232 LEU A O 1
ATOM 1804 N N . PRO A 1 233 ? 2.265 0.129 -27.019 1.00 90.81 233 PRO A N 1
ATOM 1805 C CA . PRO A 1 233 ? 1.448 0.798 -26.007 1.00 90.81 233 PRO A CA 1
ATOM 1806 C C . PRO A 1 233 ? 0.236 -0.022 -25.543 1.00 90.81 233 PRO A C 1
ATOM 1808 O O . PRO A 1 233 ? -0.130 0.062 -24.372 1.00 90.81 233 PRO A O 1
ATOM 1811 N N . LEU A 1 234 ? -0.360 -0.855 -26.410 1.00 93.00 234 LEU A N 1
ATOM 1812 C CA . LEU A 1 234 ? -1.508 -1.693 -26.034 1.00 93.00 234 LEU A CA 1
ATOM 1813 C C . LEU A 1 234 ? -1.149 -2.737 -24.974 1.00 93.00 234 LEU A C 1
ATOM 1815 O O . LEU A 1 234 ? -2.026 -3.182 -24.238 1.00 93.00 234 LEU A O 1
ATOM 1819 N N . LEU A 1 235 ? 0.131 -3.083 -24.834 1.00 92.69 235 LEU A N 1
ATOM 1820 C CA . LEU A 1 235 ? 0.605 -3.954 -23.762 1.00 92.69 235 LEU A CA 1
ATOM 1821 C C . LEU A 1 235 ? 0.302 -3.390 -22.365 1.00 92.69 235 LEU A C 1
ATOM 1823 O O . LEU A 1 235 ? 0.093 -4.148 -21.423 1.00 92.69 235 LEU A O 1
ATOM 1827 N N . TYR A 1 236 ? 0.241 -2.065 -22.229 1.00 94.88 236 TYR A N 1
ATOM 1828 C CA . TYR A 1 236 ? -0.059 -1.393 -20.964 1.00 94.88 236 TYR A CA 1
ATOM 1829 C C . TYR A 1 236 ? -1.565 -1.259 -20.710 1.00 94.88 236 TYR A C 1
ATOM 1831 O O . TYR A 1 236 ? -1.962 -0.889 -19.607 1.00 94.88 236 TYR A O 1
ATOM 1839 N N . LEU A 1 237 ? -2.417 -1.578 -21.691 1.00 95.25 237 LEU A N 1
ATOM 1840 C CA . LEU A 1 237 ? -3.863 -1.405 -21.576 1.00 95.25 237 LEU A CA 1
ATOM 1841 C C . LEU A 1 237 ? -4.476 -2.209 -20.415 1.00 95.25 237 LEU A C 1
ATOM 1843 O O . LEU A 1 237 ? -5.225 -1.608 -19.649 1.00 95.25 237 LEU A O 1
ATOM 1847 N N . PRO A 1 238 ? -4.150 -3.502 -20.196 1.00 95.75 238 PRO A N 1
ATOM 1848 C CA . PRO A 1 238 ? -4.681 -4.236 -19.046 1.00 95.75 238 PRO A CA 1
ATOM 1849 C C . PRO A 1 238 ? -4.307 -3.585 -17.709 1.00 95.75 238 PRO A C 1
ATOM 1851 O O . PRO A 1 238 ? -5.152 -3.458 -16.829 1.00 95.75 238 PRO A O 1
ATOM 1854 N N . ALA A 1 239 ? -3.064 -3.111 -17.578 1.00 94.75 239 ALA A N 1
ATOM 1855 C CA . ALA A 1 239 ? -2.593 -2.422 -16.380 1.00 94.75 239 ALA A CA 1
ATOM 1856 C C . ALA A 1 239 ? -3.355 -1.108 -16.138 1.00 94.75 239 ALA A C 1
ATOM 1858 O O . ALA A 1 239 ? -3.756 -0.826 -15.011 1.00 94.75 239 ALA A O 1
ATOM 1859 N N . LEU A 1 240 ? -3.608 -0.334 -17.199 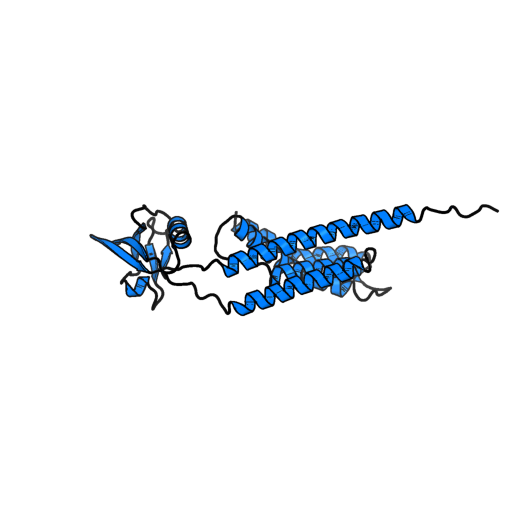1.00 95.00 240 LEU A N 1
ATOM 1860 C CA . LEU A 1 240 ? -4.382 0.908 -17.130 1.00 95.00 240 LEU A CA 1
ATOM 1861 C C . LEU A 1 240 ? -5.846 0.658 -16.761 1.00 95.00 240 LEU A C 1
ATOM 1863 O O . LEU A 1 240 ? -6.381 1.364 -15.912 1.00 95.00 240 LEU A O 1
ATOM 1867 N N . LEU A 1 241 ? -6.483 -0.350 -17.363 1.00 95.62 241 LEU A N 1
ATOM 1868 C CA . LEU A 1 241 ? -7.874 -0.705 -17.071 1.00 95.62 241 LEU A CA 1
ATOM 1869 C C . LEU A 1 241 ? -8.039 -1.165 -15.620 1.00 95.62 241 LEU A C 1
ATOM 1871 O O . LEU A 1 241 ? -8.948 -0.704 -14.935 1.00 95.62 241 LEU A O 1
ATOM 1875 N N . LEU A 1 242 ? -7.139 -2.023 -15.132 1.00 94.00 242 LEU A N 1
ATOM 1876 C CA . LEU A 1 242 ? -7.151 -2.480 -13.740 1.00 94.00 242 LEU A CA 1
ATOM 1877 C C . LEU A 1 242 ? -6.862 -1.336 -12.759 1.00 94.00 242 LEU A C 1
ATOM 1879 O O . LEU A 1 242 ? -7.516 -1.241 -11.723 1.00 94.00 242 LEU A O 1
ATOM 1883 N N . GLY A 1 243 ? -5.928 -0.441 -13.095 1.00 92.50 243 GLY A N 1
ATOM 1884 C CA . GLY A 1 243 ? -5.657 0.758 -12.303 1.00 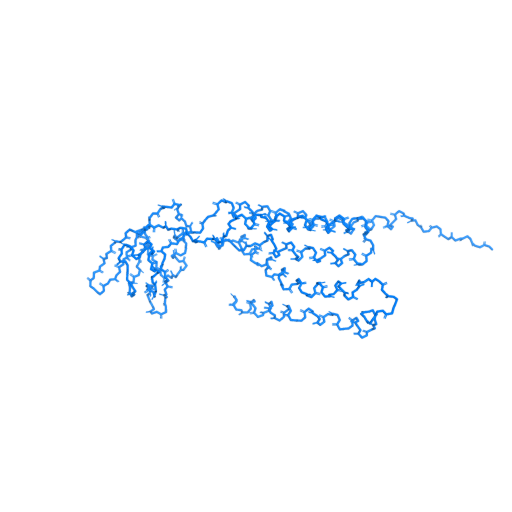92.50 243 GLY A CA 1
ATOM 1885 C C . GLY A 1 243 ? -6.871 1.686 -12.220 1.00 92.50 243 GLY A C 1
ATOM 1886 O O . GLY A 1 243 ? -7.252 2.098 -11.128 1.00 92.50 243 GLY A O 1
ATOM 1887 N N . ALA A 1 244 ? -7.522 1.958 -13.354 1.00 92.69 244 ALA A N 1
ATOM 1888 C CA . ALA A 1 244 ? -8.720 2.793 -13.417 1.00 92.69 244 ALA A CA 1
ATOM 1889 C C . ALA A 1 244 ? -9.897 2.177 -12.647 1.00 92.69 244 ALA A C 1
ATOM 1891 O O . ALA A 1 244 ? -10.554 2.876 -11.880 1.00 92.69 244 ALA A O 1
ATOM 1892 N N . ALA A 1 245 ? -10.124 0.868 -12.797 1.00 93.31 245 ALA A N 1
ATOM 1893 C CA . ALA A 1 245 ? -11.150 0.152 -12.045 1.00 93.31 245 ALA A CA 1
ATOM 1894 C C . ALA A 1 245 ? -10.915 0.254 -10.531 1.00 93.31 245 ALA A C 1
ATOM 1896 O O . ALA A 1 245 ? -11.854 0.472 -9.776 1.00 93.31 245 ALA A O 1
ATOM 1897 N N . ARG A 1 246 ? -9.658 0.158 -10.083 1.00 92.00 246 ARG A N 1
ATOM 1898 C CA . ARG A 1 246 ? -9.311 0.261 -8.661 1.00 92.00 246 ARG A CA 1
ATOM 1899 C C . ARG A 1 246 ? -9.518 1.667 -8.104 1.00 92.00 246 ARG A C 1
ATOM 1901 O O . ARG A 1 246 ? -10.059 1.799 -7.015 1.00 92.00 246 ARG A O 1
ATOM 1908 N N . VAL A 1 247 ? -9.142 2.704 -8.855 1.00 91.62 247 VAL A N 1
ATOM 1909 C CA . VAL A 1 247 ? -9.437 4.101 -8.488 1.00 91.62 247 VAL A CA 1
ATOM 1910 C C . VAL A 1 247 ? -10.948 4.318 -8.371 1.00 91.62 247 VAL A C 1
ATOM 1912 O O . VAL A 1 247 ? -11.393 4.910 -7.399 1.00 91.62 247 VAL A O 1
ATOM 1915 N N . ALA A 1 248 ? -11.734 3.791 -9.313 1.00 91.12 248 ALA A N 1
ATOM 1916 C CA . ALA A 1 248 ? -13.190 3.935 -9.321 1.00 91.12 248 ALA A CA 1
ATOM 1917 C C . ALA A 1 248 ? -13.914 3.206 -8.174 1.00 91.12 248 ALA A C 1
ATOM 1919 O O . ALA A 1 248 ? -15.065 3.514 -7.912 1.00 91.12 248 ALA A O 1
ATOM 1920 N N . VAL A 1 249 ? -13.272 2.228 -7.526 1.00 89.88 249 VAL A N 1
ATOM 1921 C CA . VAL A 1 249 ? -13.814 1.547 -6.334 1.00 89.88 249 VAL A CA 1
ATOM 1922 C C . VAL A 1 249 ? -13.484 2.312 -5.047 1.00 89.88 249 VAL A C 1
ATOM 1924 O O . VAL A 1 249 ? -14.178 2.155 -4.050 1.00 89.88 249 VAL A O 1
ATOM 1927 N N . ILE A 1 250 ? -12.405 3.099 -5.055 1.00 81.69 250 ILE A N 1
ATOM 1928 C CA . ILE A 1 250 ? -11.925 3.853 -3.887 1.00 81.69 250 ILE A CA 1
ATOM 1929 C C . ILE A 1 250 ? -12.572 5.251 -3.809 1.00 81.69 250 ILE A C 1
ATOM 1931 O O . ILE A 1 250 ? -12.659 5.806 -2.716 1.00 81.69 250 ILE A O 1
ATOM 1935 N N . LEU A 1 251 ? -12.986 5.817 -4.950 1.00 74.19 251 LEU A N 1
ATOM 1936 C CA . LEU A 1 251 ? -13.720 7.088 -5.066 1.00 74.19 251 LEU A CA 1
ATOM 1937 C C . LEU A 1 251 ? -15.231 6.888 -4.933 1.00 74.19 251 LEU A C 1
ATOM 1939 O O . LEU A 1 251 ? -15.870 7.786 -4.342 1.00 74.19 251 LEU A O 1
#

pLDDT: mean 88.56, std 10.99, range [40.06, 98.25]

Nearest PDB structures (foldseek):
  3gdv-assembly1_A  TM=9.136E-01  e=1.382E-05  Escherichia coli K-12
  4rqy-assembly2_B  TM=9.060E-01  e=2.299E-05  Escherichia coli
  6ew9-assembly1_C  TM=9.074E-01  e=1.119E-04  Escherichia coli K-12
  5zvj-assembly1_A  TM=8.366E-01  e=4.530E-05  Mycobacterium tuberculosis
  3gdu-assembly1_C  TM=8.885E-01  e=1.485E-04  Escherichia coli K-12